Protein AF-A0A2V6X483-F1 (afdb_monomer_lite)

Radius of gyration: 21.78 Å; chains: 1; bounding box: 53×32×55 Å

Sequence (186 aa):
MKAVRPVFVGGRLVAFAINLAHWADIGGAVPGSYVPAATECYQEGLRIAPIRLFAADGPQRDAIDLVLANLRGRDEREGDMFAQFAANDVAARRLQELFAHHGGGTIGACFERLHAESEAQMRAAIRALPDGVWEGEDWVDDDGVDDAPIRIHVRIEIAGDEARFDFTGTAPQTRGPVNTTYYIAC

Foldseek 3Di:
DKDWDFADDPNDGQDIQIDDDDDQKALALDRGQADLFDQDPVNNHDDDDPDDQADPVGGPCVNLVVRLVSIPPSVVVVVVVVVRVVSRVVVSVVVNVVCVVPNSVVVVVVVVVVVVVVLVVQLVVLQVDDFDKDKDKDWDQDSSHDRDIWIFIWIWGRDRSDIDIDRVVTGPDDSHPPDDDPVVVD

Secondary structure (DSSP, 8-state):
-EEEEEEEETTEEEEEEEEE---S--S-SSSSS--TT-SSTTTS-----S---EETTEE-HHHHHHHHTTSSSHHHHHHHHHHHHHHHHHHHHHHHHHHHHH-HHHHHHHHHHHHHHHHHHHHHHHHTSPSEEEEEEEEES--SSS---EEEEEEEEEETTEEEEE-TTSPPPPSSS----HHHH-

Structure (mmCIF, N/CA/C/O backbone):
data_AF-A0A2V6X483-F1
#
_entry.id   AF-A0A2V6X483-F1
#
loop_
_atom_site.group_PDB
_atom_site.id
_atom_site.type_symbol
_atom_site.label_atom_id
_atom_site.label_alt_id
_atom_site.label_comp_id
_atom_site.label_asym_id
_atom_site.label_entity_id
_atom_site.label_seq_id
_atom_site.pdbx_PDB_ins_code
_atom_site.Cartn_x
_atom_site.Cartn_y
_atom_site.Cartn_z
_atom_site.occupancy
_atom_site.B_iso_or_equiv
_atom_site.auth_seq_id
_atom_site.auth_comp_id
_atom_site.auth_asym_id
_atom_site.auth_atom_id
_atom_site.pdbx_PDB_model_num
ATOM 1 N N . MET A 1 1 ? 3.334 5.616 5.769 1.00 87.06 1 MET A N 1
ATOM 2 C CA . MET A 1 1 ? 3.023 4.903 7.026 1.00 87.06 1 MET A CA 1
ATOM 3 C C . MET A 1 1 ? 1.549 4.504 7.053 1.00 87.06 1 MET A C 1
ATOM 5 O O . MET A 1 1 ? 0.700 5.340 6.756 1.00 87.06 1 MET A O 1
ATOM 9 N N . LYS A 1 2 ? 1.237 3.233 7.354 1.00 93.88 2 LYS A N 1
ATOM 10 C CA . LYS A 1 2 ? -0.144 2.731 7.491 1.00 93.88 2 LYS A CA 1
ATOM 11 C C . LYS A 1 2 ? -0.550 2.747 8.966 1.00 93.88 2 LYS A C 1
ATOM 13 O O . LYS A 1 2 ? 0.077 2.060 9.767 1.00 93.88 2 LYS A O 1
ATOM 18 N N . ALA A 1 3 ? -1.612 3.468 9.308 1.00 96.25 3 ALA A N 1
ATOM 19 C CA . ALA A 1 3 ? -2.220 3.418 10.631 1.00 96.25 3 ALA A CA 1
ATOM 20 C C . ALA A 1 3 ? -3.472 2.543 10.579 1.00 96.25 3 ALA A C 1
ATOM 22 O O . ALA A 1 3 ? -4.365 2.773 9.761 1.00 96.25 3 ALA A O 1
ATOM 23 N N . VAL A 1 4 ? -3.552 1.556 11.471 1.00 97.56 4 VAL A N 1
ATOM 24 C CA . VAL A 1 4 ? -4.649 0.581 11.523 1.00 97.56 4 VAL A CA 1
ATOM 25 C C . VAL A 1 4 ? -5.280 0.611 12.908 1.00 97.56 4 VAL A C 1
ATOM 27 O O . VAL A 1 4 ? -4.582 0.499 13.915 1.00 97.56 4 VAL A O 1
ATOM 30 N N . ARG A 1 5 ? -6.607 0.739 12.967 1.00 97.31 5 ARG A N 1
ATOM 31 C CA . ARG A 1 5 ? -7.388 0.673 14.204 1.00 97.31 5 ARG A CA 1
ATOM 32 C C . ARG A 1 5 ? -8.468 -0.404 14.097 1.00 97.31 5 ARG A C 1
ATOM 34 O O . ARG A 1 5 ? -9.324 -0.299 13.219 1.00 97.31 5 ARG A O 1
ATOM 41 N N . PRO A 1 6 ? -8.493 -1.404 14.992 1.00 97.31 6 PRO A N 1
ATOM 42 C CA . PRO A 1 6 ? -9.601 -2.349 15.043 1.00 97.31 6 PRO A CA 1
ATOM 43 C C . PRO A 1 6 ? -10.875 -1.663 15.557 1.00 97.31 6 PRO A C 1
ATOM 45 O O . PRO A 1 6 ? -10.829 -0.872 16.503 1.00 97.31 6 PRO A O 1
ATOM 48 N N . VAL A 1 7 ? -12.020 -1.980 14.953 1.00 97.75 7 VAL A N 1
ATOM 49 C CA . VAL A 1 7 ? -13.333 -1.471 15.366 1.00 97.75 7 VAL A CA 1
ATOM 50 C C . VAL A 1 7 ? -14.139 -2.604 15.985 1.00 97.75 7 VAL A C 1
ATOM 52 O O . VAL A 1 7 ? -14.419 -3.611 15.333 1.00 97.75 7 VAL A O 1
ATOM 55 N N . PHE A 1 8 ? -14.524 -2.424 17.248 1.00 96.88 8 PHE A N 1
ATOM 56 C CA . PHE A 1 8 ? -15.318 -3.389 18.003 1.00 96.88 8 PHE A CA 1
ATOM 57 C C . PHE A 1 8 ? -16.742 -2.877 18.238 1.00 96.88 8 PHE A C 1
ATOM 59 O O . PHE A 1 8 ? -16.940 -1.703 18.565 1.00 96.88 8 PHE A O 1
ATOM 66 N N . VAL A 1 9 ? -17.720 -3.778 18.123 1.00 95.62 9 VAL A N 1
ATOM 67 C CA . VAL A 1 9 ? -19.134 -3.561 18.471 1.00 95.62 9 VAL A CA 1
ATOM 68 C C . VAL A 1 9 ? -19.604 -4.760 19.292 1.00 95.62 9 VAL A C 1
ATOM 70 O O . VAL A 1 9 ? -19.473 -5.901 18.852 1.00 95.62 9 VAL A O 1
ATOM 73 N N . GLY A 1 10 ? -20.110 -4.523 20.507 1.00 92.69 10 GLY A N 1
ATOM 74 C CA . GLY A 1 10 ? -20.546 -5.603 21.406 1.00 92.69 10 GLY A CA 1
ATOM 75 C C . GLY A 1 10 ? -19.435 -6.606 21.751 1.00 92.69 10 GLY A C 1
ATOM 76 O O . GLY A 1 10 ? -19.696 -7.799 21.849 1.00 92.69 10 GLY A O 1
ATOM 77 N N . GLY A 1 11 ? -18.181 -6.147 21.850 1.00 94.69 11 GLY A N 1
ATOM 78 C CA . GLY A 1 11 ? -17.014 -7.002 22.113 1.00 94.69 11 GLY A CA 1
ATOM 79 C C . GLY A 1 11 ? -16.508 -7.807 20.908 1.00 94.69 11 GLY A C 1
ATOM 80 O O . GLY A 1 11 ? -15.472 -8.457 21.012 1.00 94.69 11 GLY A O 1
ATOM 81 N N . ARG A 1 12 ? -17.176 -7.738 19.750 1.00 95.38 12 ARG A N 1
ATOM 82 C CA . ARG A 1 12 ? -16.755 -8.424 18.522 1.00 95.38 12 ARG A CA 1
ATOM 83 C C . ARG A 1 12 ? -16.017 -7.469 17.590 1.00 95.38 12 ARG A C 1
ATOM 85 O O . ARG A 1 12 ? -16.480 -6.353 17.369 1.00 95.38 12 ARG A O 1
ATOM 92 N N . LEU A 1 13 ? -14.901 -7.919 17.017 1.00 97.31 13 LEU A N 1
ATOM 93 C CA . LEU A 1 13 ? -14.227 -7.217 15.924 1.00 97.31 13 LEU A CA 1
ATOM 94 C C . LEU A 1 13 ? -15.131 -7.240 14.685 1.00 97.31 13 LEU A C 1
ATOM 96 O O . LEU A 1 13 ? -15.546 -8.315 14.246 1.00 97.31 13 LEU A O 1
ATOM 100 N N . VAL A 1 14 ? -15.448 -6.065 14.142 1.00 96.81 14 VAL A N 1
ATOM 101 C CA . VAL A 1 14 ? -16.346 -5.939 12.982 1.00 96.81 14 VAL A CA 1
ATOM 102 C C . VAL A 1 14 ? -15.681 -5.344 11.747 1.00 96.81 14 VAL A C 1
ATOM 104 O O . VAL A 1 14 ? -16.163 -5.592 10.649 1.00 96.81 14 VAL A O 1
ATOM 107 N N . ALA A 1 15 ? -14.605 -4.570 11.909 1.00 97.31 15 ALA A N 1
ATOM 108 C CA . ALA A 1 15 ? -13.865 -3.949 10.811 1.00 97.31 15 ALA A CA 1
ATOM 109 C C . ALA A 1 15 ? -12.506 -3.408 11.286 1.00 97.31 15 ALA A C 1
ATOM 111 O O . ALA A 1 15 ? -12.216 -3.381 12.486 1.00 97.31 15 ALA A O 1
ATOM 112 N N . PHE A 1 16 ? -11.718 -2.891 10.343 1.00 97.69 16 PHE A N 1
ATOM 113 C CA . PHE A 1 16 ? -10.549 -2.058 10.606 1.00 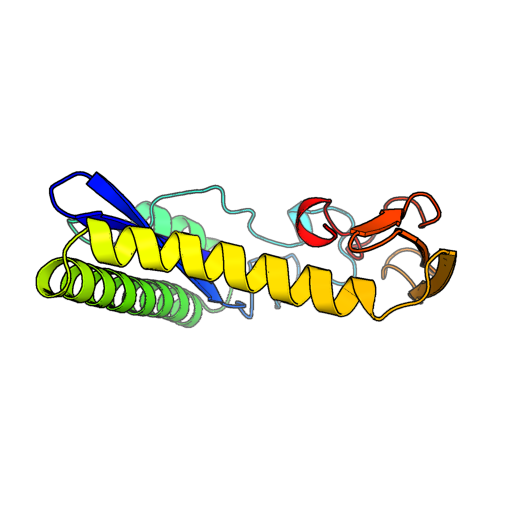97.69 16 PHE A CA 1
ATOM 114 C C . PHE A 1 16 ? -10.729 -0.684 9.955 1.00 97.69 16 PHE A C 1
ATOM 116 O O . PHE A 1 16 ? -11.074 -0.597 8.781 1.00 97.69 16 PHE A O 1
ATOM 123 N N . ALA A 1 17 ? -10.461 0.386 10.702 1.00 97.81 17 ALA A N 1
ATOM 124 C CA . ALA A 1 17 ? -10.232 1.707 10.130 1.00 97.81 17 ALA A CA 1
ATOM 125 C C . ALA A 1 17 ? -8.753 1.811 9.747 1.00 97.81 17 ALA A C 1
ATOM 127 O O . ALA A 1 17 ? -7.876 1.599 10.591 1.00 97.81 17 ALA A O 1
ATOM 128 N N . ILE A 1 18 ? -8.481 2.083 8.473 1.00 97.62 18 ILE A N 1
ATOM 129 C CA . ILE A 1 18 ? -7.129 2.114 7.919 1.00 97.62 18 ILE A CA 1
ATOM 130 C C . ILE A 1 18 ? -6.943 3.433 7.187 1.00 97.62 18 ILE A C 1
ATOM 132 O O . ILE A 1 18 ? -7.775 3.810 6.364 1.00 97.62 18 ILE A O 1
ATOM 136 N N . ASN A 1 19 ? -5.823 4.100 7.440 1.00 96.12 19 ASN A N 1
ATOM 137 C CA . ASN A 1 19 ? -5.355 5.179 6.586 1.00 96.12 19 ASN A CA 1
ATOM 138 C C . ASN A 1 19 ? -3.869 5.006 6.270 1.00 96.12 19 ASN A C 1
ATOM 140 O O . ASN A 1 19 ? -3.106 4.411 7.038 1.00 96.12 19 ASN A O 1
ATOM 144 N N . LEU A 1 20 ? -3.477 5.518 5.109 1.00 95.00 20 LEU A N 1
ATOM 145 C CA . LEU A 1 20 ? -2.108 5.532 4.624 1.00 95.00 20 LEU A CA 1
ATOM 146 C C . LEU A 1 20 ? -1.729 6.985 4.350 1.00 95.00 20 LEU A C 1
ATOM 148 O O . LEU A 1 20 ? -2.368 7.640 3.533 1.00 95.00 20 LEU A O 1
ATOM 152 N N . ALA A 1 21 ? -0.686 7.466 5.019 1.00 92.62 21 ALA A N 1
ATOM 153 C CA . ALA A 1 21 ? -0.101 8.778 4.764 1.00 92.62 21 ALA A CA 1
ATOM 154 C C . ALA A 1 21 ? 1.328 8.615 4.242 1.00 92.62 21 ALA A C 1
ATOM 156 O O . ALA A 1 21 ? 2.086 7.778 4.747 1.00 92.62 21 ALA A O 1
ATOM 157 N N . HIS A 1 22 ? 1.703 9.402 3.236 1.00 94.12 22 HIS A N 1
ATOM 158 C CA . HIS A 1 22 ? 3.102 9.543 2.843 1.00 94.12 22 HIS A CA 1
ATOM 159 C C . HIS A 1 22 ? 3.803 10.455 3.851 1.00 94.12 22 HIS A C 1
ATOM 161 O O . HIS A 1 22 ? 3.278 11.512 4.186 1.00 94.12 22 HIS A O 1
ATOM 167 N N . TRP A 1 23 ? 4.965 10.040 4.347 1.00 93.38 23 TRP A N 1
ATOM 168 C CA . TRP A 1 23 ? 5.787 10.858 5.236 1.00 93.38 23 TRP A CA 1
ATOM 169 C C . TRP A 1 23 ? 6.960 11.390 4.435 1.00 93.38 23 TRP A C 1
ATOM 171 O O . TRP A 1 23 ? 7.587 10.623 3.711 1.00 93.38 23 TRP A O 1
ATOM 181 N N . ALA A 1 24 ? 7.259 12.680 4.576 1.00 92.12 24 ALA A N 1
ATOM 182 C CA . ALA A 1 24 ? 8.304 13.326 3.785 1.00 92.12 24 ALA A CA 1
ATOM 183 C C . ALA A 1 24 ? 9.716 12.792 4.087 1.00 92.12 24 ALA A C 1
ATOM 185 O O . ALA A 1 24 ? 10.607 12.936 3.261 1.00 92.12 24 ALA A O 1
ATOM 186 N N . ASP A 1 25 ? 9.918 12.176 5.253 1.00 94.12 25 ASP A N 1
ATOM 187 C CA . ASP A 1 25 ? 11.166 11.523 5.642 1.00 94.12 25 ASP A CA 1
ATOM 188 C C . ASP A 1 25 ? 10.860 10.277 6.479 1.00 94.12 25 ASP A C 1
ATOM 190 O O . ASP A 1 25 ? 9.966 10.302 7.332 1.00 94.12 25 ASP A O 1
ATOM 194 N N . ILE A 1 26 ? 11.591 9.194 6.211 1.00 93.94 26 ILE A N 1
ATOM 195 C CA . ILE A 1 26 ? 11.462 7.908 6.913 1.00 93.94 26 ILE A CA 1
ATOM 196 C C . ILE A 1 26 ? 12.787 7.429 7.528 1.00 93.94 26 ILE A C 1
ATOM 198 O O . ILE A 1 26 ? 12.919 6.250 7.846 1.00 93.94 26 ILE A O 1
ATOM 202 N N . GLY A 1 27 ? 13.768 8.318 7.714 1.00 95.12 27 GLY A N 1
ATOM 203 C CA . GLY A 1 27 ? 15.043 7.969 8.348 1.00 95.12 27 GLY A CA 1
ATOM 204 C C . GLY A 1 27 ? 16.065 7.303 7.427 1.00 95.12 27 GLY A C 1
ATOM 205 O O . GLY A 1 27 ? 16.972 6.630 7.910 1.00 95.12 27 GLY A O 1
ATOM 206 N N . GLY A 1 28 ? 15.917 7.456 6.108 1.00 95.31 28 GLY A N 1
ATOM 207 C CA . GLY A 1 28 ? 16.877 6.937 5.131 1.00 95.31 28 GLY A CA 1
ATOM 208 C C . GLY A 1 28 ? 18.234 7.650 5.173 1.00 95.31 28 GLY A C 1
ATOM 209 O O . GLY A 1 28 ? 18.408 8.677 5.843 1.00 95.31 28 GLY A O 1
ATOM 210 N N . ALA A 1 29 ? 19.202 7.127 4.416 1.00 95.38 29 ALA A N 1
ATOM 211 C CA . ALA A 1 29 ? 20.583 7.619 4.365 1.00 95.38 29 ALA A CA 1
ATOM 212 C C . ALA A 1 29 ? 20.701 9.104 3.967 1.00 95.38 29 ALA A C 1
ATOM 214 O O . ALA A 1 29 ? 21.638 9.785 4.384 1.00 95.38 29 ALA A O 1
ATOM 215 N N . VAL A 1 30 ? 19.726 9.629 3.221 1.00 94.88 30 VAL A N 1
ATOM 216 C CA . VAL A 1 30 ? 19.613 11.048 2.854 1.00 94.88 30 VAL A CA 1
ATOM 217 C C . VAL A 1 30 ? 18.279 11.638 3.327 1.00 94.88 30 VAL A C 1
ATOM 219 O O . VAL A 1 30 ? 17.344 10.875 3.577 1.00 94.88 30 VAL A O 1
ATOM 222 N N . PRO A 1 31 ? 18.167 12.973 3.485 1.00 94.38 31 PRO A N 1
ATOM 223 C CA . PRO A 1 31 ? 16.888 13.620 3.761 1.00 94.38 31 PRO A CA 1
ATOM 224 C C . PRO A 1 31 ? 15.862 13.337 2.662 1.00 94.38 31 PRO A C 1
ATOM 226 O O . PRO A 1 31 ? 16.145 13.564 1.486 1.00 94.38 31 PRO A O 1
ATOM 229 N N . GLY A 1 32 ? 14.671 12.891 3.057 1.00 92.00 32 GLY A N 1
ATOM 230 C CA . GLY A 1 32 ? 13.581 12.581 2.135 1.00 92.00 32 GLY A CA 1
ATOM 231 C C . GLY A 1 32 ? 12.991 11.187 2.340 1.00 92.00 32 GLY A C 1
ATOM 232 O O . GLY A 1 32 ? 13.396 10.423 3.219 1.00 92.00 32 GLY A O 1
ATOM 233 N N . SER A 1 33 ? 12.006 10.855 1.510 1.00 89.94 33 SER A N 1
ATOM 234 C CA . SER A 1 33 ? 11.311 9.564 1.519 1.00 89.94 33 SER A CA 1
ATOM 235 C C . SER A 1 33 ? 11.860 8.562 0.500 1.00 89.94 33 SER A C 1
ATOM 237 O O . SER A 1 33 ? 11.355 7.445 0.416 1.00 89.94 33 SER A O 1
ATOM 239 N N . TYR A 1 34 ? 12.888 8.949 -0.260 1.00 92.50 34 TYR A N 1
ATOM 240 C CA . TYR A 1 34 ? 13.517 8.134 -1.294 1.00 92.50 34 TYR A CA 1
ATOM 241 C C . TYR A 1 34 ? 15.034 8.346 -1.293 1.00 92.50 34 TYR A C 1
ATOM 243 O O . TYR A 1 34 ? 15.500 9.483 -1.196 1.00 92.50 34 TYR A O 1
ATOM 251 N N . VAL A 1 35 ? 15.799 7.258 -1.402 1.00 95.25 35 VAL A N 1
ATOM 252 C CA . VAL A 1 35 ? 17.270 7.267 -1.389 1.00 95.25 35 VAL A CA 1
ATOM 253 C C . VAL A 1 35 ? 17.767 6.757 -2.745 1.00 95.25 35 VAL A C 1
ATOM 255 O O . VAL A 1 35 ? 17.869 5.548 -2.911 1.00 95.25 35 VAL A O 1
ATOM 258 N N . PRO A 1 36 ? 18.084 7.640 -3.714 1.00 92.75 36 PRO A N 1
ATOM 259 C CA . PRO A 1 36 ? 18.306 7.239 -5.109 1.00 92.75 36 PRO A CA 1
ATOM 260 C C . PRO A 1 36 ? 19.438 6.233 -5.334 1.00 92.75 36 PRO A C 1
ATOM 262 O O . PRO A 1 36 ? 19.363 5.439 -6.256 1.00 92.75 36 PRO A O 1
ATOM 265 N N . ALA A 1 37 ? 20.466 6.262 -4.486 1.00 93.94 37 ALA A N 1
ATOM 266 C CA . ALA A 1 37 ? 21.641 5.399 -4.597 1.00 93.94 37 ALA A CA 1
ATOM 267 C C . ALA A 1 37 ? 21.642 4.253 -3.565 1.00 93.94 37 ALA A C 1
ATOM 269 O O . ALA A 1 37 ? 22.706 3.727 -3.227 1.00 93.94 37 ALA A O 1
ATOM 270 N N . ALA A 1 38 ? 20.484 3.913 -2.983 1.00 96.50 38 ALA A N 1
ATOM 271 C CA . ALA A 1 38 ? 20.409 2.828 -2.011 1.00 96.50 38 ALA A CA 1
ATOM 272 C C . ALA A 1 38 ? 20.649 1.475 -2.689 1.00 96.50 38 ALA A C 1
ATOM 274 O O . ALA A 1 38 ? 20.012 1.142 -3.676 1.00 96.50 38 ALA A O 1
ATOM 275 N N . THR A 1 39 ? 21.551 0.676 -2.129 1.00 96.44 39 THR A N 1
ATOM 276 C CA . THR A 1 39 ? 21.867 -0.680 -2.620 1.00 96.44 39 THR A CA 1
ATOM 277 C C . THR A 1 39 ? 21.312 -1.785 -1.723 1.00 96.44 39 THR A C 1
ATOM 279 O O . THR A 1 39 ? 21.418 -2.974 -2.018 1.00 96.44 39 THR A O 1
ATOM 282 N N . GLU A 1 40 ? 20.727 -1.397 -0.592 1.00 94.62 40 GLU A N 1
ATOM 283 C CA . GLU A 1 40 ? 20.071 -2.293 0.347 1.00 94.62 40 GLU A CA 1
ATOM 284 C C . GLU A 1 40 ? 18.937 -1.568 1.079 1.00 94.62 40 GLU A C 1
ATOM 286 O O . GLU A 1 40 ? 19.027 -0.381 1.398 1.00 94.62 40 GLU A O 1
ATOM 291 N N . CYS A 1 41 ? 17.893 -2.313 1.444 1.00 93.31 41 CYS A N 1
ATOM 292 C CA . CYS A 1 41 ? 16.712 -1.763 2.119 1.00 93.31 41 CYS A CA 1
ATOM 293 C C . CYS A 1 41 ? 16.999 -1.083 3.474 1.00 93.31 41 CYS A C 1
ATOM 295 O O . CYS A 1 41 ? 16.172 -0.322 3.966 1.00 93.31 41 CYS A O 1
ATOM 297 N N . TYR A 1 42 ? 18.149 -1.345 4.106 1.00 94.19 42 TYR A N 1
ATOM 298 C CA . TYR A 1 42 ? 18.535 -0.689 5.363 1.00 94.19 42 TYR A CA 1
ATOM 299 C C . TYR A 1 42 ? 18.944 0.774 5.167 1.00 94.19 42 TYR A C 1
ATOM 301 O O . TYR A 1 42 ? 18.903 1.555 6.114 1.00 94.19 42 TYR A O 1
ATOM 309 N N . GLN A 1 43 ? 19.309 1.156 3.942 1.00 96.19 43 GLN A N 1
ATOM 310 C CA . GLN A 1 43 ? 19.639 2.535 3.586 1.00 96.19 43 GLN A CA 1
ATOM 311 C C . GLN A 1 43 ? 18.379 3.363 3.301 1.00 96.19 43 GLN A C 1
ATOM 313 O O . GLN A 1 43 ? 18.424 4.588 3.379 1.00 96.19 43 GLN A O 1
ATOM 318 N N . GLU A 1 44 ? 17.251 2.711 3.011 1.00 95.25 44 GLU A N 1
ATOM 319 C CA . GLU A 1 44 ? 15.985 3.345 2.615 1.00 95.25 44 GLU A CA 1
ATOM 320 C C . GLU A 1 44 ? 15.159 3.859 3.803 1.00 95.25 44 GLU A C 1
ATOM 322 O O . GLU A 1 44 ? 14.155 4.540 3.615 1.00 95.25 44 GLU A O 1
ATOM 327 N N . GLY A 1 45 ? 15.596 3.579 5.032 1.00 94.62 45 GLY A N 1
ATOM 328 C CA . GLY A 1 45 ? 14.995 4.097 6.255 1.00 94.62 45 GLY A CA 1
ATOM 329 C C . GLY A 1 45 ? 14.324 3.034 7.116 1.00 94.62 45 GLY A C 1
ATOM 330 O O . GLY A 1 45 ? 14.623 1.840 7.059 1.00 94.62 45 GLY A O 1
ATOM 331 N N . LEU A 1 46 ? 13.441 3.492 7.999 1.00 93.62 46 LEU A N 1
ATOM 332 C CA . LEU A 1 46 ? 12.915 2.690 9.090 1.00 93.62 46 LEU A CA 1
ATOM 333 C C . LEU A 1 46 ? 11.898 1.650 8.603 1.00 93.62 46 LEU A C 1
ATOM 335 O O . LEU A 1 46 ? 10.826 1.969 8.085 1.00 93.62 46 LEU A O 1
ATOM 339 N N . ARG A 1 47 ? 12.185 0.378 8.889 1.00 91.62 47 ARG A N 1
ATOM 340 C CA . ARG A 1 47 ? 11.264 -0.745 8.670 1.00 91.62 47 ARG A CA 1
ATOM 341 C C . ARG A 1 47 ? 10.467 -1.022 9.939 1.00 91.62 47 ARG A C 1
ATOM 343 O O . ARG A 1 47 ? 10.924 -1.707 10.850 1.00 91.62 47 ARG A O 1
ATOM 350 N N . ILE A 1 48 ? 9.258 -0.476 9.989 1.00 91.50 48 ILE A N 1
ATOM 351 C CA . ILE A 1 48 ? 8.382 -0.563 11.159 1.00 91.50 48 ILE A CA 1
ATOM 352 C C . ILE A 1 48 ? 7.551 -1.850 11.078 1.00 91.50 48 ILE A C 1
ATOM 354 O O . ILE A 1 48 ? 6.671 -1.980 10.225 1.00 91.50 48 ILE A O 1
ATOM 358 N N . ALA A 1 49 ? 7.814 -2.804 11.973 1.00 91.19 49 ALA A N 1
ATOM 359 C CA . ALA A 1 49 ? 6.924 -3.948 12.178 1.00 91.19 49 ALA A CA 1
ATOM 360 C C . ALA A 1 49 ? 5.561 -3.483 12.737 1.00 91.19 49 ALA A C 1
ATOM 362 O O . ALA A 1 49 ? 5.480 -2.387 13.294 1.00 91.19 49 ALA A O 1
ATOM 363 N N . PRO A 1 50 ? 4.485 -4.290 12.648 1.00 93.25 50 PRO A N 1
ATOM 364 C CA . PRO A 1 50 ? 3.219 -3.958 13.295 1.00 93.25 50 PRO A CA 1
ATOM 365 C C . PRO A 1 50 ? 3.393 -3.807 14.814 1.00 93.25 50 PRO A C 1
ATOM 367 O O . PRO A 1 50 ? 3.430 -4.787 15.555 1.00 93.25 50 PRO A O 1
ATOM 370 N N . ILE A 1 51 ? 3.503 -2.563 15.275 1.00 95.25 51 ILE A N 1
ATOM 371 C CA . ILE A 1 51 ? 3.631 -2.195 16.684 1.00 95.25 51 ILE A CA 1
ATOM 372 C C . ILE A 1 51 ? 2.454 -1.321 17.099 1.00 95.25 51 ILE A C 1
ATOM 374 O O . ILE A 1 51 ? 1.889 -0.565 16.306 1.00 95.25 51 ILE A O 1
ATOM 378 N N . ARG A 1 52 ? 2.069 -1.418 18.370 1.00 96.12 52 ARG A N 1
ATOM 379 C CA . ARG A 1 52 ? 0.984 -0.609 18.920 1.00 96.12 52 ARG A CA 1
ATOM 380 C C . ARG A 1 52 ? 1.518 0.759 19.337 1.00 96.12 52 ARG A C 1
ATOM 382 O O . ARG A 1 52 ? 2.327 0.846 20.250 1.00 96.12 52 ARG A O 1
ATOM 389 N N . LEU A 1 53 ? 1.012 1.814 18.703 1.00 96.19 53 LEU A N 1
ATOM 390 C CA . LEU A 1 53 ? 1.384 3.204 19.001 1.00 96.19 53 LEU A CA 1
ATOM 391 C C . LEU A 1 53 ? 0.398 3.901 19.948 1.00 96.19 53 LEU A C 1
ATOM 393 O O . LEU A 1 53 ? 0.753 4.868 20.610 1.00 96.19 53 LEU A O 1
ATOM 397 N N . PHE A 1 54 ? -0.833 3.396 20.046 1.00 97.00 54 PHE A N 1
ATOM 398 C CA . PHE A 1 54 ? -1.888 3.947 20.895 1.00 97.00 54 PHE A CA 1
ATOM 399 C C . PHE A 1 54 ? -2.638 2.810 21.589 1.00 97.00 54 PHE A C 1
ATOM 401 O O . PHE A 1 54 ? -2.947 1.791 20.963 1.00 97.00 54 PHE A O 1
ATOM 408 N N . ALA A 1 55 ? -2.935 2.984 22.871 1.00 95.81 55 ALA A N 1
ATOM 409 C CA . ALA A 1 55 ? -3.798 2.103 23.647 1.00 95.81 55 ALA A CA 1
ATOM 410 C C . ALA A 1 55 ? -4.891 2.921 24.356 1.00 95.81 55 ALA A C 1
ATOM 412 O O . ALA A 1 55 ? -5.029 4.122 24.126 1.00 95.81 55 ALA A O 1
ATOM 413 N N . ALA A 1 56 ? -5.718 2.261 25.170 1.00 91.50 56 ALA A N 1
ATOM 414 C CA . ALA A 1 56 ? -6.847 2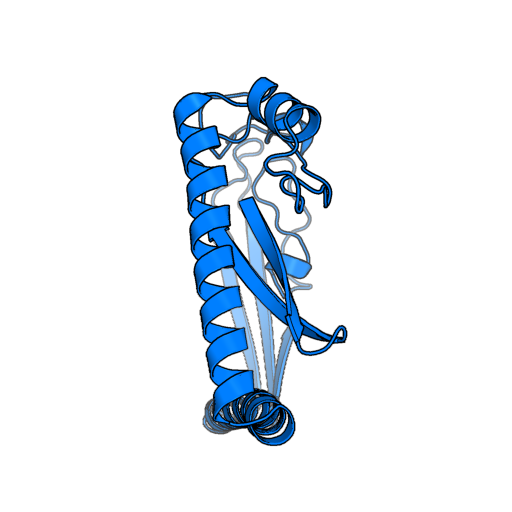.908 25.841 1.00 91.50 56 ALA A CA 1
ATOM 415 C C . ALA A 1 56 ? -6.416 3.989 26.852 1.00 91.50 56 ALA A C 1
ATOM 417 O O . ALA A 1 56 ? -7.164 4.931 27.088 1.00 91.50 56 ALA A O 1
ATOM 418 N N . ASP A 1 57 ? -5.218 3.860 27.422 1.00 93.94 57 ASP A N 1
ATOM 419 C CA . ASP A 1 57 ? -4.587 4.834 28.318 1.00 93.94 57 ASP A CA 1
ATOM 420 C C . ASP A 1 57 ? -3.867 5.971 27.570 1.00 93.94 57 ASP A C 1
ATOM 422 O O . ASP A 1 57 ? -3.405 6.923 28.198 1.00 93.94 57 ASP A O 1
ATOM 426 N N . GLY A 1 58 ? -3.820 5.908 26.235 1.00 96.06 58 GLY A N 1
ATOM 427 C CA . GLY A 1 58 ? -3.294 6.959 25.374 1.00 96.06 58 GLY A CA 1
ATOM 428 C C . GLY A 1 58 ? -2.085 6.540 24.522 1.00 96.06 58 GLY A C 1
ATOM 429 O O . GLY A 1 58 ? -1.885 5.352 24.227 1.00 96.06 58 GLY A O 1
ATOM 430 N N . PRO A 1 59 ? -1.301 7.522 24.037 1.00 97.62 59 PRO A N 1
ATOM 431 C CA . PRO A 1 59 ? -0.135 7.277 23.191 1.00 97.62 59 PRO A CA 1
ATOM 432 C C . PRO A 1 59 ? 0.948 6.485 23.934 1.00 97.62 59 PRO A C 1
ATOM 434 O O . PRO A 1 59 ? 1.340 6.826 25.048 1.00 97.62 59 PRO A O 1
ATOM 437 N N . GLN A 1 60 ? 1.465 5.440 23.292 1.00 97.81 60 GLN A N 1
ATOM 438 C CA . GLN A 1 60 ? 2.531 4.594 23.826 1.00 97.81 60 GLN A CA 1
ATOM 439 C C . GLN A 1 60 ? 3.879 5.281 23.569 1.00 97.81 60 GLN A C 1
ATOM 441 O O . GLN A 1 60 ? 4.501 5.060 22.528 1.00 97.81 60 GLN A O 1
ATOM 446 N N . ARG A 1 61 ? 4.295 6.162 24.493 1.00 97.00 61 ARG A N 1
ATOM 447 C CA . ARG A 1 61 ? 5.464 7.043 24.312 1.00 97.00 61 ARG A CA 1
ATOM 448 C C . ARG A 1 61 ? 6.727 6.293 23.929 1.00 97.00 61 ARG A C 1
ATOM 450 O O . ARG A 1 61 ? 7.307 6.646 22.917 1.00 97.00 61 ARG A O 1
ATOM 457 N N . ASP A 1 62 ? 7.072 5.210 24.615 1.00 97.31 62 ASP A N 1
ATOM 458 C CA . ASP A 1 62 ? 8.290 4.448 24.308 1.00 97.31 62 ASP A CA 1
ATOM 459 C C . ASP A 1 62 ? 8.336 3.963 22.847 1.00 97.31 62 ASP A C 1
ATOM 461 O O . ASP A 1 62 ? 9.371 4.041 22.189 1.00 97.31 62 ASP A O 1
ATOM 465 N N . ALA A 1 63 ? 7.199 3.512 22.304 1.00 96.31 63 ALA A N 1
ATOM 466 C CA . ALA A 1 63 ? 7.106 3.055 20.918 1.00 96.31 63 ALA A CA 1
ATOM 467 C C . ALA A 1 63 ? 7.137 4.223 19.920 1.00 96.31 63 ALA A C 1
ATOM 469 O O . ALA A 1 63 ? 7.802 4.141 18.888 1.00 96.31 63 ALA A O 1
ATOM 470 N N . ILE A 1 64 ? 6.421 5.309 20.226 1.00 96.88 64 ILE A N 1
ATOM 471 C CA . ILE A 1 64 ? 6.393 6.517 19.395 1.00 96.88 64 ILE A CA 1
ATOM 472 C C . ILE A 1 64 ? 7.781 7.159 19.355 1.00 96.88 64 ILE A C 1
ATOM 474 O O . ILE A 1 64 ? 8.293 7.439 18.277 1.00 96.88 64 ILE A O 1
ATOM 478 N N . ASP A 1 65 ? 8.412 7.347 20.509 1.00 97.19 65 ASP A N 1
ATOM 479 C CA . ASP A 1 65 ? 9.715 7.986 20.641 1.00 97.19 65 ASP A CA 1
ATOM 480 C C . ASP A 1 65 ? 10.824 7.144 20.004 1.00 97.19 65 ASP A C 1
ATOM 482 O O . ASP A 1 65 ? 11.712 7.709 19.370 1.00 97.19 65 ASP A O 1
ATOM 486 N N . LEU A 1 66 ? 10.730 5.809 20.052 1.00 96.31 66 LEU A N 1
ATOM 487 C CA . LEU A 1 66 ? 11.627 4.929 19.299 1.00 96.31 66 LEU A CA 1
ATOM 488 C C . LEU A 1 66 ? 11.514 5.152 17.785 1.00 96.31 66 LEU A C 1
ATOM 490 O O . LEU A 1 66 ? 12.531 5.238 17.099 1.00 96.31 66 LEU A O 1
ATOM 494 N N . VAL A 1 67 ? 10.293 5.256 17.252 1.00 95.75 67 VAL A N 1
ATOM 495 C CA . VAL A 1 67 ? 10.083 5.550 15.826 1.00 95.75 67 VAL A CA 1
ATOM 496 C C . VAL A 1 67 ? 10.630 6.937 15.497 1.00 95.75 67 VAL A C 1
ATOM 498 O O . VAL A 1 67 ? 11.457 7.069 14.602 1.00 95.75 67 VAL A O 1
ATOM 501 N N . LEU A 1 68 ? 10.226 7.958 16.254 1.00 96.06 68 LEU A N 1
ATOM 502 C CA . LEU A 1 68 ? 10.580 9.355 16.013 1.00 96.06 68 LEU A CA 1
ATOM 503 C C . LEU A 1 68 ? 12.081 9.646 16.155 1.00 96.06 68 LEU A C 1
ATOM 505 O O . LEU A 1 68 ? 12.590 10.516 15.454 1.00 96.06 68 LEU A O 1
ATOM 509 N N . ALA A 1 69 ? 12.803 8.920 17.014 1.00 96.38 69 ALA A N 1
ATOM 510 C CA . ALA A 1 69 ? 14.251 9.069 17.179 1.00 96.38 69 ALA A CA 1
ATOM 511 C C . ALA A 1 69 ? 15.048 8.716 15.911 1.00 96.38 69 ALA A C 1
ATOM 513 O O . ALA A 1 69 ? 16.202 9.117 15.781 1.00 96.38 69 ALA A O 1
ATOM 514 N N . ASN A 1 70 ? 14.436 7.983 14.977 1.00 95.19 70 ASN A N 1
ATOM 515 C CA . ASN A 1 70 ? 15.055 7.573 13.721 1.00 95.19 70 ASN A CA 1
ATOM 516 C C . ASN A 1 70 ? 14.649 8.462 12.534 1.00 95.19 70 ASN A C 1
ATOM 518 O O . ASN A 1 70 ? 14.981 8.132 11.402 1.00 95.19 70 ASN A O 1
ATOM 522 N N . LEU A 1 71 ? 13.921 9.564 12.756 1.00 95.19 71 LEU A N 1
ATOM 523 C CA . LEU A 1 71 ? 13.327 10.372 11.687 1.00 95.19 71 LEU A CA 1
ATOM 524 C C . LEU A 1 71 ? 13.800 11.823 11.723 1.00 95.19 71 LEU A C 1
ATOM 526 O O . LEU A 1 71 ? 14.022 12.403 12.788 1.00 95.19 71 LEU A O 1
ATOM 530 N N . ARG A 1 72 ? 13.879 12.449 10.545 1.00 95.50 72 ARG A N 1
ATOM 531 C CA . ARG A 1 72 ? 14.027 13.908 10.439 1.00 95.50 72 ARG A CA 1
ATOM 532 C C . ARG A 1 72 ? 12.656 14.576 10.588 1.00 95.50 72 ARG A C 1
ATOM 534 O O . ARG A 1 72 ? 11.636 14.011 10.197 1.00 95.50 72 ARG A O 1
ATOM 541 N N . GLY A 1 73 ? 12.629 15.792 11.137 1.00 95.06 73 GLY A N 1
ATOM 542 C CA . GLY A 1 7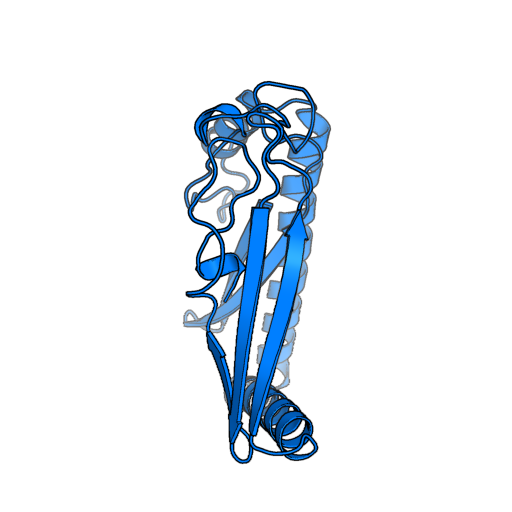3 ? 11.381 16.545 11.324 1.00 95.06 73 GLY A CA 1
ATOM 543 C C . GLY A 1 73 ? 10.458 15.920 12.374 1.00 95.06 73 GLY A C 1
ATOM 544 O O . GLY A 1 73 ? 9.284 15.686 12.102 1.00 95.06 73 GLY A O 1
ATOM 545 N N . ARG A 1 74 ? 10.994 15.628 13.569 1.00 95.69 74 ARG A N 1
ATOM 546 C CA . ARG A 1 74 ? 10.288 14.937 14.663 1.00 95.69 74 ARG A CA 1
ATOM 547 C C . ARG A 1 74 ? 8.871 15.462 14.906 1.00 95.69 74 ARG A C 1
ATOM 549 O O . ARG A 1 74 ? 7.941 14.665 14.948 1.00 95.69 74 ARG A O 1
ATOM 556 N N . ASP A 1 75 ? 8.715 16.774 15.055 1.00 96.62 75 ASP A N 1
ATOM 557 C CA . ASP A 1 75 ? 7.429 17.380 15.416 1.00 96.62 75 ASP A CA 1
ATOM 558 C C . ASP A 1 75 ? 6.389 17.219 14.298 1.00 96.62 75 ASP A C 1
ATOM 560 O O . ASP A 1 75 ? 5.218 16.952 14.565 1.00 96.62 75 ASP A O 1
ATOM 564 N N . GLU A 1 76 ? 6.821 17.297 13.036 1.00 95.88 76 GLU A N 1
ATOM 565 C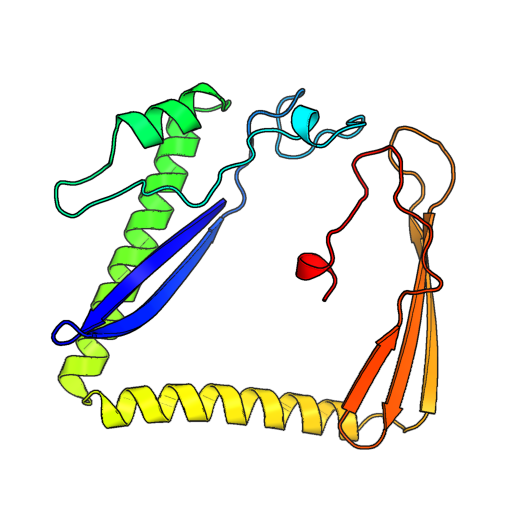 CA . GLU A 1 76 ? 5.957 17.039 11.882 1.00 95.88 76 GLU A CA 1
ATOM 566 C C . GLU A 1 76 ? 5.533 15.570 11.826 1.00 95.88 76 GLU A C 1
ATOM 568 O O . GLU A 1 76 ? 4.354 15.282 11.641 1.00 95.88 76 GLU A O 1
ATOM 573 N N . ARG A 1 77 ? 6.472 14.634 12.028 1.00 94.88 77 ARG A N 1
ATOM 574 C CA . ARG A 1 77 ? 6.183 13.190 12.017 1.00 94.88 77 ARG A CA 1
ATOM 575 C C . ARG A 1 77 ? 5.279 12.782 13.174 1.00 94.88 77 ARG A C 1
ATOM 577 O O . ARG A 1 77 ? 4.387 11.956 12.996 1.00 94.88 77 ARG A O 1
ATOM 584 N N . GLU A 1 78 ? 5.462 13.383 14.345 1.00 96.69 78 GLU A N 1
ATOM 585 C CA . GLU A 1 78 ? 4.546 13.216 15.470 1.00 96.69 78 GLU A CA 1
ATOM 586 C C . GLU A 1 78 ? 3.154 13.757 15.112 1.00 96.69 78 GLU A C 1
ATOM 588 O O . GLU A 1 78 ? 2.156 13.060 15.303 1.00 96.69 78 GLU A O 1
ATOM 593 N N . GLY A 1 79 ? 3.082 14.939 14.495 1.00 96.94 79 GLY A N 1
ATOM 594 C CA . GLY A 1 79 ? 1.847 15.487 13.938 1.00 96.94 79 GLY A CA 1
ATOM 595 C C . GLY A 1 79 ? 1.149 14.525 12.971 1.00 96.94 79 GLY A C 1
ATOM 596 O O . GLY A 1 79 ? -0.043 14.259 13.137 1.00 96.94 79 GLY A O 1
ATOM 597 N N . ASP A 1 80 ? 1.890 13.937 12.027 1.00 95.81 80 ASP A N 1
ATOM 598 C CA . ASP A 1 80 ? 1.379 12.941 11.081 1.00 95.81 80 ASP A CA 1
ATOM 599 C C . ASP A 1 80 ? 0.792 11.723 11.821 1.00 95.81 80 ASP A C 1
ATOM 601 O O . ASP A 1 80 ? -0.341 11.319 11.554 1.00 95.81 80 ASP A O 1
ATOM 605 N N . MET A 1 81 ? 1.501 11.168 12.813 1.00 95.81 81 MET A N 1
ATOM 606 C CA . MET A 1 81 ? 1.023 10.023 13.607 1.00 95.81 81 MET A CA 1
ATOM 607 C C . MET A 1 81 ? -0.292 10.323 14.337 1.00 95.81 81 MET A C 1
ATOM 609 O O . MET A 1 81 ? -1.215 9.502 14.323 1.00 95.81 81 MET A O 1
ATOM 613 N N . PHE A 1 82 ? -0.392 11.490 14.975 1.00 97.38 82 PHE A N 1
ATOM 614 C CA . PHE A 1 82 ? -1.594 11.892 15.707 1.00 97.38 82 PHE A CA 1
ATOM 615 C C . PHE A 1 82 ? -2.753 12.241 14.768 1.00 97.38 82 PHE A C 1
ATOM 617 O O . PHE A 1 82 ? -3.898 11.896 15.068 1.00 97.38 82 PHE A O 1
ATOM 624 N N . ALA A 1 83 ? -2.477 12.844 13.610 1.00 97.56 83 ALA A N 1
ATOM 625 C CA . ALA A 1 83 ? -3.480 13.084 12.577 1.00 97.56 83 ALA A CA 1
ATOM 626 C C . ALA A 1 83 ? -4.056 11.760 12.050 1.00 97.56 83 ALA A C 1
ATOM 628 O O . ALA A 1 83 ? -5.277 11.594 11.971 1.00 97.56 83 ALA A O 1
ATOM 629 N N . GLN A 1 84 ? -3.194 10.778 11.773 1.00 97.44 84 GLN A N 1
ATOM 630 C CA . GLN A 1 84 ? -3.612 9.438 11.366 1.00 97.44 84 GLN A CA 1
ATOM 631 C C . GLN A 1 84 ? -4.421 8.725 12.463 1.00 97.44 84 GLN A C 1
ATOM 633 O O . GLN A 1 84 ? -5.421 8.068 12.158 1.00 97.44 84 GLN A O 1
ATOM 638 N N . PHE A 1 85 ? -4.040 8.861 13.738 1.00 97.44 85 PHE A N 1
ATOM 639 C CA . PHE A 1 85 ? -4.828 8.342 14.860 1.00 97.44 85 PHE A CA 1
ATOM 640 C C . PHE A 1 85 ? -6.218 8.984 14.923 1.00 97.44 85 PHE A C 1
ATOM 642 O O . PHE A 1 85 ? 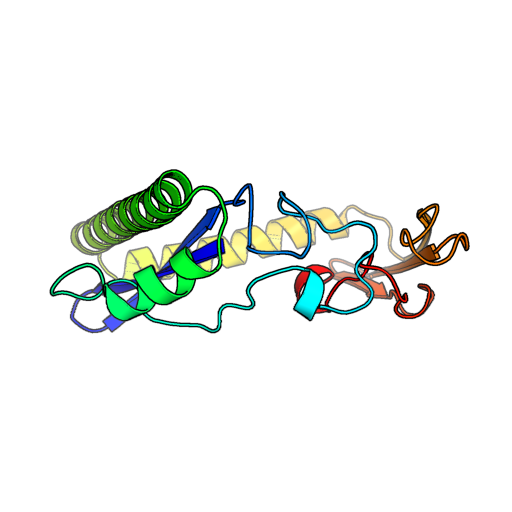-7.215 8.263 14.978 1.00 97.44 85 PHE A O 1
ATOM 649 N N . ALA A 1 86 ? -6.295 10.316 14.865 1.00 97.62 86 ALA A N 1
ATOM 650 C CA . ALA A 1 86 ? -7.549 11.059 14.940 1.00 97.62 86 ALA A CA 1
ATOM 651 C C . ALA A 1 86 ? -8.497 10.703 13.783 1.00 97.62 86 ALA A C 1
ATOM 653 O O . ALA A 1 86 ? -9.687 10.475 14.008 1.00 97.62 86 ALA A O 1
ATOM 654 N N . ALA A 1 87 ? -7.974 10.571 12.560 1.00 98.06 87 ALA A N 1
ATOM 655 C CA . ALA A 1 87 ? -8.754 10.135 11.404 1.00 98.06 87 ALA A CA 1
ATOM 656 C C . ALA A 1 87 ? -9.362 8.736 11.617 1.00 98.06 87 ALA A C 1
ATOM 658 O O . ALA A 1 87 ? -10.560 8.530 11.402 1.00 98.06 87 ALA A O 1
ATOM 659 N N . ASN A 1 88 ? -8.563 7.783 12.107 1.00 97.94 88 ASN A N 1
ATOM 660 C CA . ASN A 1 88 ? -9.038 6.430 12.401 1.00 97.94 88 ASN A CA 1
ATOM 661 C C . ASN A 1 88 ? -10.010 6.375 13.587 1.00 97.94 88 ASN A C 1
ATOM 663 O O . ASN A 1 88 ? -10.917 5.544 13.588 1.00 97.94 88 ASN A O 1
ATOM 667 N N . ASP A 1 89 ? -9.836 7.230 14.595 1.00 97.19 89 ASP A N 1
ATOM 668 C CA . ASP A 1 89 ? -10.753 7.338 15.733 1.00 97.19 89 ASP A CA 1
ATOM 669 C C . ASP A 1 89 ? -12.139 7.823 15.286 1.00 97.19 89 ASP A C 1
ATOM 671 O O . ASP A 1 89 ? -13.152 7.196 15.606 1.00 97.19 89 ASP A O 1
ATOM 675 N N . VAL A 1 90 ? -12.185 8.859 14.439 1.00 98.25 90 VAL A N 1
ATOM 676 C CA . VAL A 1 90 ? -13.432 9.336 13.829 1.00 98.25 90 VAL A CA 1
ATOM 677 C C . VAL A 1 90 ? -14.084 8.237 12.992 1.00 98.25 90 VAL A C 1
ATOM 679 O O . VAL A 1 90 ? -15.279 7.992 13.152 1.00 98.25 90 VAL A O 1
ATOM 682 N N . ALA A 1 91 ? -13.323 7.544 12.140 1.00 98.19 91 ALA A N 1
ATOM 683 C CA . ALA A 1 91 ? -13.847 6.446 11.328 1.00 98.19 91 ALA A CA 1
ATOM 684 C C . ALA A 1 91 ? -14.440 5.317 12.193 1.00 98.19 91 ALA A C 1
ATOM 686 O O . ALA A 1 91 ? -15.554 4.861 11.933 1.00 98.19 91 ALA A O 1
ATOM 687 N N . ALA A 1 92 ? -13.741 4.912 13.259 1.00 97.69 92 ALA A N 1
ATOM 688 C CA . ALA A 1 92 ? -14.218 3.892 14.188 1.00 97.69 92 ALA A CA 1
ATOM 689 C C . ALA A 1 92 ? -15.526 4.307 14.874 1.00 97.69 92 ALA A C 1
ATOM 691 O O . ALA A 1 92 ? -16.476 3.524 14.904 1.00 97.69 92 ALA A O 1
ATOM 692 N N . ARG A 1 93 ? -15.605 5.551 15.362 1.00 97.88 93 ARG A N 1
ATOM 693 C CA . ARG A 1 93 ? -16.817 6.092 15.986 1.00 97.88 93 ARG A CA 1
ATOM 694 C C . ARG A 1 93 ? -17.989 6.137 15.009 1.00 97.88 93 ARG A C 1
ATOM 696 O O . ARG A 1 93 ? -19.076 5.681 15.346 1.00 97.88 93 ARG A O 1
ATOM 703 N N . ARG A 1 94 ? -17.780 6.635 13.785 1.00 98.19 94 ARG A N 1
ATOM 704 C CA . ARG A 1 94 ? -18.835 6.676 12.756 1.00 98.19 94 ARG A CA 1
ATOM 705 C C . ARG A 1 94 ? -19.324 5.286 12.386 1.00 98.19 94 ARG A C 1
ATOM 707 O O . ARG A 1 94 ? -20.522 5.090 12.206 1.00 98.19 94 ARG A O 1
ATOM 714 N N . LEU A 1 95 ? -18.425 4.309 12.325 1.00 97.44 95 LEU A N 1
ATOM 715 C CA . LEU A 1 95 ? -18.836 2.939 12.077 1.00 97.44 95 LEU A CA 1
ATOM 716 C C . LEU A 1 95 ? -19.663 2.387 13.246 1.00 97.44 95 LEU A C 1
ATOM 718 O O . LEU A 1 95 ? -20.719 1.807 13.021 1.00 97.44 95 LEU A O 1
ATOM 722 N N . GLN A 1 96 ? -19.253 2.623 14.492 1.00 97.94 96 GLN A N 1
ATOM 723 C CA . GLN A 1 96 ? -20.040 2.234 15.667 1.00 97.94 96 GLN A CA 1
ATOM 724 C C . GLN A 1 96 ? -21.437 2.878 15.679 1.00 97.94 96 GLN A C 1
ATOM 726 O O . GLN A 1 96 ? -22.411 2.187 15.973 1.00 97.94 96 GLN A O 1
ATOM 731 N N . GLU A 1 97 ? -21.555 4.155 15.299 1.00 98.12 97 GLU A N 1
ATOM 732 C CA . GLU A 1 97 ? -22.840 4.853 15.131 1.00 98.12 97 GLU A CA 1
ATOM 733 C C . GLU A 1 97 ? -23.729 4.156 14.079 1.00 98.12 97 GLU A C 1
ATOM 735 O O . GLU A 1 97 ? -24.909 3.912 14.332 1.00 98.12 97 GLU A O 1
ATOM 740 N N . LEU A 1 98 ? -23.167 3.749 12.933 1.00 98.00 98 LEU A N 1
ATOM 741 C CA . LEU A 1 98 ? -23.899 2.994 11.905 1.00 98.00 98 LEU A CA 1
ATOM 742 C C . LEU A 1 98 ? -24.393 1.636 12.417 1.00 98.00 98 LEU A C 1
ATOM 744 O O . LEU A 1 98 ? -25.545 1.269 12.181 1.00 98.00 98 LEU A O 1
ATOM 748 N N . PHE A 1 99 ? -23.550 0.901 13.145 1.00 97.94 99 PHE A N 1
ATOM 749 C CA . PHE A 1 99 ? -23.940 -0.369 13.759 1.00 97.94 99 PHE A CA 1
ATOM 750 C C . PHE A 1 99 ? -25.042 -0.187 14.810 1.00 97.94 99 PHE A C 1
ATOM 752 O O . PHE A 1 99 ? -25.937 -1.028 14.892 1.00 97.94 99 PHE A O 1
ATOM 759 N N . ALA A 1 100 ? -25.001 0.898 15.587 1.00 97.44 100 ALA A N 1
ATOM 760 C CA . ALA A 1 100 ? -26.026 1.211 16.577 1.00 97.44 100 ALA A CA 1
ATOM 761 C C . ALA A 1 100 ? -27.374 1.564 15.926 1.00 97.44 100 ALA A C 1
ATOM 763 O O . ALA A 1 100 ? -28.413 1.118 16.403 1.00 97.44 100 ALA A O 1
ATOM 764 N N . HIS A 1 101 ? -27.367 2.328 14.828 1.00 98.19 101 HIS A N 1
ATOM 765 C CA . HIS A 1 101 ? -28.594 2.760 14.150 1.00 98.19 101 HIS A CA 1
ATOM 766 C C . HIS A 1 101 ? -29.228 1.681 13.266 1.00 98.19 101 HIS A C 1
ATOM 768 O O . HIS A 1 101 ? -30.451 1.572 13.218 1.00 98.19 101 HIS A O 1
ATOM 774 N N . HIS A 1 102 ? -28.420 0.894 12.551 1.00 97.94 102 HIS A N 1
ATOM 775 C CA . HIS A 1 102 ? -28.913 -0.034 11.524 1.00 97.94 102 HIS A CA 1
ATOM 776 C C . HIS A 1 102 ? -28.798 -1.512 11.911 1.00 97.94 102 HIS A C 1
ATOM 778 O O . HIS A 1 102 ? -29.359 -2.371 11.227 1.00 97.94 102 HIS A O 1
ATOM 784 N N . GLY A 1 103 ? -28.099 -1.823 13.005 1.00 96.81 103 GLY A N 1
ATOM 785 C CA . GLY A 1 103 ? -27.858 -3.187 13.458 1.00 96.81 103 GLY A CA 1
ATOM 786 C C . GLY A 1 103 ? -26.756 -3.902 12.671 1.00 96.81 103 GLY A C 1
ATOM 787 O O . GLY A 1 103 ? -26.495 -3.635 11.497 1.00 96.81 103 GLY A O 1
ATOM 788 N N . GLY A 1 104 ? -26.099 -4.860 13.331 1.00 95.88 104 GLY A N 1
ATOM 789 C CA . GLY A 1 104 ? -24.939 -5.553 12.762 1.00 95.88 104 GLY A CA 1
ATOM 790 C C . GLY A 1 104 ? -25.241 -6.422 11.540 1.00 95.88 104 GLY A C 1
ATOM 791 O O . GLY A 1 104 ? -24.381 -6.541 10.673 1.00 95.88 104 GLY A O 1
ATOM 792 N N . GLY A 1 105 ? -26.450 -6.987 11.441 1.00 96.50 105 GLY A N 1
ATOM 793 C CA . GLY A 1 105 ? -26.865 -7.765 10.268 1.00 96.50 105 GLY A CA 1
ATOM 794 C C . GLY A 1 105 ? -26.936 -6.907 9.004 1.00 96.50 105 GLY A C 1
ATOM 795 O O . GLY A 1 105 ? -26.384 -7.282 7.975 1.00 96.50 105 GLY A O 1
ATOM 796 N N . THR A 1 106 ? -27.534 -5.717 9.109 1.00 98.12 106 THR A N 1
ATOM 797 C CA . THR A 1 106 ? -27.647 -4.767 7.995 1.00 98.12 106 THR A CA 1
ATOM 798 C C . THR A 1 106 ? -26.278 -4.277 7.538 1.00 98.12 106 THR A C 1
ATOM 800 O O . THR A 1 106 ? -25.975 -4.342 6.352 1.00 98.12 106 THR A O 1
ATOM 803 N N . ILE A 1 107 ? -25.423 -3.822 8.464 1.00 98.00 107 ILE A N 1
ATOM 804 C CA . ILE A 1 107 ? -24.094 -3.308 8.097 1.00 98.00 107 ILE A CA 1
ATOM 805 C C . ILE A 1 107 ? -23.201 -4.416 7.525 1.00 98.00 107 ILE A C 1
ATOM 807 O O . ILE A 1 107 ? -22.512 -4.182 6.536 1.00 98.00 107 ILE A O 1
ATOM 811 N N . GLY A 1 108 ? -23.259 -5.629 8.083 1.00 96.31 108 GLY A N 1
ATOM 812 C CA . GLY A 1 108 ? -22.555 -6.784 7.522 1.00 96.31 108 GLY A CA 1
ATOM 813 C C . GLY A 1 108 ? -22.996 -7.091 6.088 1.00 96.31 108 GLY A C 1
ATOM 814 O O . GLY A 1 108 ? -22.152 -7.228 5.210 1.00 96.31 108 GLY A O 1
ATOM 815 N N . ALA A 1 109 ? -24.306 -7.101 5.822 1.00 98.06 109 ALA A N 1
ATOM 816 C CA . ALA A 1 109 ? -24.830 -7.293 4.469 1.00 98.06 109 ALA A CA 1
ATOM 817 C C . ALA A 1 109 ? -24.399 -6.177 3.500 1.00 98.06 109 ALA A C 1
ATOM 819 O O . ALA A 1 109 ? -24.148 -6.450 2.328 1.00 98.06 109 ALA A O 1
ATOM 820 N N . CYS A 1 110 ? -24.268 -4.931 3.972 1.00 98.06 110 CYS A N 1
ATOM 821 C CA . CYS A 1 110 ? -23.722 -3.842 3.162 1.00 98.06 110 CYS A CA 1
ATOM 822 C C . CYS A 1 110 ? -22.259 -4.088 2.769 1.00 98.06 110 CYS A C 1
ATOM 824 O O . CYS A 1 110 ? -21.904 -3.811 1.628 1.00 98.06 110 CYS A O 1
ATOM 826 N N . PHE A 1 111 ? -21.419 -4.609 3.671 1.00 97.00 111 PHE A N 1
ATOM 827 C CA . PHE A 1 111 ? -20.028 -4.942 3.342 1.00 97.00 111 PHE A CA 1
ATOM 828 C C . PHE A 1 111 ? -19.943 -6.021 2.264 1.00 97.00 111 PHE A C 1
ATOM 830 O O . PHE A 1 111 ? -19.274 -5.814 1.254 1.00 97.00 111 PHE A O 1
ATOM 837 N N . GLU A 1 112 ? -20.683 -7.119 2.429 1.00 97.94 112 GLU A N 1
ATOM 838 C CA . GLU A 1 112 ? -20.749 -8.187 1.422 1.00 97.94 112 GLU A CA 1
ATOM 839 C C . GLU A 1 112 ? -21.239 -7.654 0.073 1.00 97.94 112 GLU A C 1
ATOM 841 O O . GLU A 1 112 ? -20.664 -7.955 -0.973 1.00 97.94 112 GLU A O 1
ATOM 846 N N . ARG A 1 113 ? -22.264 -6.791 0.088 1.00 98.25 113 ARG A N 1
ATOM 847 C CA . ARG A 1 113 ? -22.793 -6.200 -1.141 1.00 98.25 113 ARG A CA 1
ATOM 848 C C . ARG A 1 113 ? -21.779 -5.287 -1.828 1.00 98.25 113 ARG A C 1
ATOM 850 O O . ARG A 1 113 ? -21.660 -5.362 -3.042 1.00 98.25 113 ARG A O 1
ATOM 857 N N . LEU A 1 114 ? -21.035 -4.467 -1.084 1.00 98.12 114 LEU A N 1
ATOM 858 C CA . LEU A 1 114 ? -19.989 -3.613 -1.657 1.00 98.12 114 LEU A CA 1
ATOM 859 C C . LEU A 1 114 ? -18.883 -4.440 -2.326 1.00 98.12 114 LEU A C 1
ATOM 861 O O . LEU A 1 114 ? -18.425 -4.081 -3.409 1.00 98.12 114 LEU A O 1
ATOM 865 N N . HIS A 1 115 ? -18.483 -5.562 -1.721 1.00 97.88 115 HIS A N 1
ATOM 866 C CA . HIS A 1 115 ? -17.515 -6.474 -2.331 1.00 97.88 115 HIS A CA 1
ATOM 867 C C . HIS A 1 115 ? -18.067 -7.127 -3.602 1.00 97.88 115 HIS A C 1
ATOM 869 O O . HIS A 1 115 ? -17.410 -7.073 -4.642 1.00 97.88 115 HIS A O 1
ATOM 875 N N . ALA A 1 116 ? -19.290 -7.661 -3.549 1.00 98.50 116 ALA A N 1
ATOM 876 C CA . ALA A 1 116 ? -19.935 -8.291 -4.699 1.00 98.50 116 ALA A CA 1
ATOM 877 C C . ALA A 1 116 ? -20.176 -7.305 -5.857 1.00 98.50 116 ALA A C 1
ATOM 879 O O . ALA A 1 116 ? -19.958 -7.645 -7.017 1.00 98.50 116 ALA A O 1
ATOM 880 N N . GLU A 1 117 ? -20.599 -6.073 -5.559 1.00 98.44 117 GLU A N 1
ATOM 881 C CA . GLU A 1 117 ? -20.791 -5.021 -6.563 1.00 98.44 117 GLU A CA 1
ATOM 882 C C . GLU A 1 117 ? -19.460 -4.611 -7.206 1.00 98.44 117 GLU A C 1
ATOM 884 O O . GLU A 1 117 ? -19.402 -4.469 -8.427 1.00 98.44 117 GLU A O 1
ATOM 889 N N . SER A 1 118 ? -18.389 -4.469 -6.417 1.00 98.44 118 SER A N 1
ATOM 890 C CA . SER A 1 118 ? -17.044 -4.172 -6.927 1.00 98.44 118 SER A CA 1
ATOM 891 C C . SER A 1 118 ? -16.540 -5.274 -7.867 1.00 98.44 118 SER A C 1
ATOM 893 O O . SER A 1 118 ? -16.082 -4.988 -8.975 1.00 98.44 118 SER A O 1
ATOM 895 N N . GLU A 1 119 ? -16.688 -6.545 -7.472 1.00 98.31 119 GLU A N 1
ATOM 896 C CA . GLU A 1 119 ? -16.319 -7.689 -8.312 1.00 98.31 119 GLU A CA 1
ATOM 897 C C . GLU A 1 119 ? -17.144 -7.729 -9.605 1.00 98.31 119 GLU A C 1
ATOM 899 O O . GLU A 1 119 ? -16.585 -7.858 -10.694 1.00 98.31 119 GLU A O 1
ATOM 904 N N . ALA A 1 120 ? -18.466 -7.562 -9.509 1.00 98.56 120 ALA A N 1
ATOM 905 C CA . ALA A 1 120 ? -19.349 -7.570 -10.670 1.00 98.56 120 ALA A CA 1
ATOM 906 C C . ALA A 1 120 ? -19.013 -6.446 -11.663 1.00 98.56 120 ALA A C 1
ATOM 908 O O . ALA A 1 120 ? -19.028 -6.677 -12.873 1.00 98.56 120 ALA A O 1
ATOM 909 N N . GLN A 1 121 ? -18.679 -5.248 -11.170 1.00 98.50 121 GLN A N 1
ATOM 910 C CA . GLN A 1 121 ? -18.268 -4.121 -12.010 1.00 98.50 121 GLN A CA 1
ATOM 911 C C . GLN A 1 121 ? -16.942 -4.396 -12.725 1.00 98.50 121 GLN A C 1
ATOM 913 O O . GLN A 1 121 ? -16.850 -4.165 -13.931 1.00 98.50 121 GLN A O 1
ATOM 918 N N . MET A 1 122 ? -15.941 -4.940 -12.023 1.00 98.38 122 MET A N 1
ATOM 919 C CA . MET A 1 122 ? -14.661 -5.305 -12.637 1.00 98.38 122 MET A CA 1
ATOM 920 C C . MET A 1 122 ? -14.841 -6.403 -13.694 1.00 98.38 122 MET A C 1
ATOM 922 O O . MET A 1 122 ? -14.384 -6.250 -14.824 1.00 98.38 122 MET A O 1
ATOM 926 N N . ARG A 1 123 ? -15.583 -7.470 -13.375 1.00 98.56 123 ARG A N 1
ATOM 927 C CA . ARG A 1 123 ? -15.897 -8.553 -14.322 1.00 98.56 123 ARG A CA 1
ATOM 928 C C . ARG A 1 123 ? -16.639 -8.043 -15.555 1.00 98.56 123 ARG A C 1
ATOM 930 O O . ARG A 1 123 ? -16.350 -8.469 -16.668 1.00 98.56 123 ARG A O 1
ATOM 937 N N . ALA A 1 124 ? -17.580 -7.114 -15.389 1.00 98.56 124 ALA A N 1
ATOM 938 C CA . ALA A 1 124 ? -18.272 -6.493 -16.516 1.00 98.56 124 ALA A CA 1
ATOM 939 C C . ALA A 1 124 ? -17.324 -5.663 -17.399 1.00 98.56 124 ALA A C 1
ATOM 941 O O . ALA A 1 124 ? -17.437 -5.727 -18.622 1.00 98.56 124 ALA A O 1
ATOM 942 N N . ALA A 1 125 ? -16.385 -4.926 -16.795 1.00 98.50 125 ALA A N 1
ATOM 943 C CA . ALA A 1 125 ? -15.372 -4.172 -17.528 1.00 98.50 125 ALA A CA 1
ATOM 944 C C . ALA A 1 125 ? -14.427 -5.095 -18.315 1.00 98.50 125 ALA A C 1
ATOM 946 O O . ALA A 1 125 ? -14.168 -4.830 -19.486 1.00 98.50 125 ALA A O 1
ATOM 947 N N . ILE A 1 126 ? -13.976 -6.203 -17.714 1.00 98.56 126 ILE A N 1
ATOM 948 C CA . ILE A 1 126 ? -13.134 -7.203 -18.388 1.00 98.56 126 ILE A CA 1
ATOM 949 C C . ILE A 1 126 ? -13.892 -7.854 -19.549 1.00 98.56 126 ILE A C 1
ATOM 951 O O . ILE A 1 126 ? -13.358 -7.928 -20.649 1.00 98.56 126 ILE A O 1
ATOM 955 N N . ARG A 1 127 ? -15.163 -8.229 -19.352 1.00 98.50 127 ARG A N 1
ATOM 956 C CA . ARG A 1 127 ? -16.005 -8.856 -20.389 1.00 98.50 127 ARG A CA 1
ATOM 957 C C . ARG A 1 127 ? -16.244 -7.977 -21.619 1.00 98.50 127 ARG A C 1
ATOM 959 O O . ARG A 1 127 ? -16.640 -8.482 -22.666 1.00 98.50 127 ARG A O 1
ATOM 966 N N . ALA A 1 128 ? -16.069 -6.663 -21.495 1.00 98.38 128 ALA A N 1
ATOM 967 C CA . ALA A 1 128 ? -16.169 -5.740 -22.622 1.00 98.38 128 ALA A CA 1
ATOM 968 C C . ALA A 1 128 ? -14.898 -5.721 -23.494 1.00 98.38 128 ALA A C 1
ATOM 970 O O . ALA A 1 128 ? -14.932 -5.184 -24.603 1.00 98.38 128 ALA A O 1
ATOM 971 N N . LEU A 1 129 ? -13.788 -6.281 -23.005 1.00 98.25 129 LEU A N 1
ATOM 972 C CA . LEU A 1 129 ? -12.538 -6.415 -23.744 1.00 98.25 129 LEU A CA 1
ATOM 973 C C . LEU A 1 129 ? -12.564 -7.690 -24.607 1.00 98.25 129 LEU A C 1
ATOM 975 O O . LEU A 1 129 ? -13.234 -8.657 -24.248 1.00 98.25 129 LEU A O 1
ATOM 979 N N . PRO A 1 130 ? -11.851 -7.731 -25.745 1.00 98.31 130 PRO A N 1
ATOM 980 C CA . PRO A 1 130 ? -11.769 -8.947 -26.542 1.00 98.31 130 PRO A CA 1
ATOM 981 C C . PRO A 1 130 ? -10.918 -10.015 -25.843 1.00 98.31 130 PRO A C 1
ATOM 983 O O . PRO A 1 130 ? -9.790 -9.737 -25.419 1.00 98.31 130 PRO A O 1
ATOM 986 N N . ASP A 1 131 ? -11.436 -11.244 -25.809 1.00 98.69 131 ASP A N 1
ATOM 987 C CA . ASP A 1 131 ? -10.674 -12.427 -25.409 1.00 98.69 131 ASP A CA 1
ATOM 988 C C . ASP A 1 131 ? -9.398 -12.562 -26.245 1.00 98.69 131 ASP A C 1
ATOM 990 O O . ASP A 1 131 ? -9.389 -12.326 -27.459 1.00 98.69 131 ASP A O 1
ATOM 994 N N . GLY A 1 132 ? -8.318 -12.985 -25.594 1.00 98.56 132 GLY A N 1
ATOM 995 C CA . GLY A 1 132 ? -7.036 -13.182 -26.249 1.00 98.56 132 GLY A CA 1
ATOM 996 C C . GLY A 1 132 ? -5.843 -12.949 -25.338 1.00 98.56 132 GLY A C 1
ATOM 997 O O . GLY A 1 132 ? -5.961 -12.774 -24.126 1.00 98.56 132 GLY A O 1
ATOM 998 N N . VAL A 1 133 ? -4.669 -12.959 -25.963 1.00 98.62 133 VAL A N 1
ATOM 999 C CA . VAL A 1 133 ? -3.391 -12.693 -25.308 1.00 98.62 133 VAL A CA 1
ATOM 1000 C C . VAL A 1 133 ? -2.864 -11.364 -25.819 1.00 98.62 133 VAL A C 1
ATOM 1002 O O . VAL A 1 133 ? -2.729 -11.166 -27.026 1.00 98.62 133 VAL A O 1
ATOM 1005 N N . TRP A 1 134 ? -2.560 -10.480 -24.882 1.00 98.25 134 TRP A N 1
ATOM 1006 C CA . TRP A 1 134 ? -2.045 -9.142 -25.115 1.00 98.25 134 TRP A CA 1
ATOM 1007 C C . TRP A 1 134 ? -0.711 -9.008 -24.397 1.00 98.25 134 TRP A C 1
ATOM 1009 O O . TRP A 1 134 ? -0.557 -9.498 -23.281 1.00 98.25 134 TRP A O 1
ATOM 1019 N N . GLU A 1 135 ? 0.257 -8.349 -25.015 1.00 98.38 135 GLU A N 1
ATOM 1020 C CA . GLU A 1 135 ? 1.575 -8.145 -24.420 1.00 98.38 135 GLU A CA 1
ATOM 1021 C C . GLU A 1 135 ? 1.920 -6.661 -24.453 1.00 98.38 135 GLU A C 1
ATOM 1023 O O . GLU A 1 135 ? 1.585 -5.949 -25.402 1.00 98.38 135 GLU A O 1
ATOM 1028 N N . GLY A 1 136 ? 2.555 -6.199 -23.382 1.00 97.94 136 GLY A N 1
ATOM 1029 C CA . GLY A 1 136 ? 3.053 -4.842 -23.251 1.00 97.94 136 GLY A CA 1
ATOM 1030 C C . GLY A 1 136 ? 4.423 -4.859 -22.600 1.00 97.94 136 GLY A C 1
ATOM 1031 O O . GLY A 1 136 ? 4.674 -5.636 -21.675 1.00 97.94 136 GLY A O 1
ATOM 1032 N N . GLU A 1 137 ? 5.303 -3.993 -23.082 1.00 98.12 137 GLU A N 1
ATOM 1033 C CA . GLU A 1 137 ? 6.595 -3.753 -22.462 1.00 98.12 137 GLU A CA 1
ATOM 1034 C C . GLU A 1 137 ? 6.905 -2.264 -22.404 1.00 98.12 137 GLU A C 1
ATOM 1036 O O . GLU A 1 137 ? 6.504 -1.499 -23.281 1.00 98.12 137 GLU A O 1
ATOM 1041 N N . ASP A 1 138 ? 7.621 -1.886 -21.354 1.00 97.75 138 ASP A N 1
ATOM 1042 C CA . ASP A 1 138 ? 8.175 -0.554 -21.161 1.00 97.75 138 ASP A CA 1
ATOM 1043 C C . ASP A 1 138 ? 9.515 -0.664 -20.421 1.00 97.75 138 ASP A C 1
ATOM 1045 O O . ASP A 1 138 ? 9.891 -1.742 -19.944 1.00 97.75 138 ASP A O 1
ATOM 1049 N N . TRP A 1 139 ? 10.254 0.435 -20.346 1.00 97.69 139 TRP A N 1
ATOM 1050 C CA . TRP A 1 139 ? 11.604 0.463 -19.801 1.00 97.69 139 TRP A CA 1
ATOM 1051 C C . TRP A 1 139 ? 11.768 1.593 -18.792 1.00 97.69 139 TRP A C 1
ATOM 1053 O O . TRP A 1 139 ? 11.328 2.717 -19.016 1.00 97.69 139 TRP A O 1
ATOM 1063 N N . VAL A 1 140 ? 12.434 1.285 -17.683 1.00 96.81 140 VAL A N 1
ATOM 1064 C CA . VAL A 1 140 ? 12.968 2.294 -16.764 1.00 96.81 140 VAL A CA 1
ATOM 1065 C C . VAL A 1 140 ? 14.416 2.569 -17.155 1.00 96.81 140 VAL A C 1
ATOM 1067 O O . VAL A 1 140 ? 15.141 1.625 -17.468 1.00 96.81 140 VAL A O 1
ATOM 1070 N N . ASP A 1 141 ? 14.824 3.839 -17.147 1.00 95.88 141 ASP A N 1
ATOM 1071 C CA . ASP A 1 141 ? 16.143 4.270 -17.630 1.00 95.88 141 ASP A CA 1
ATOM 1072 C C . ASP A 1 141 ? 17.307 3.591 -16.882 1.00 95.88 141 ASP A C 1
ATOM 1074 O O . ASP A 1 141 ? 18.208 3.061 -17.531 1.00 95.88 141 ASP A O 1
ATOM 1078 N N . ASP A 1 142 ? 17.268 3.566 -15.544 1.00 95.06 142 ASP A N 1
ATOM 1079 C CA . ASP A 1 142 ? 18.265 2.933 -14.669 1.00 95.06 142 ASP A CA 1
ATOM 1080 C C . ASP A 1 142 ? 17.722 2.718 -13.234 1.00 95.06 142 ASP A C 1
ATOM 1082 O O . ASP A 1 142 ? 16.574 3.060 -12.925 1.00 95.06 142 ASP A O 1
ATOM 1086 N N . ASP A 1 143 ? 18.533 2.114 -12.353 1.00 95.56 143 ASP A N 1
ATOM 1087 C CA . ASP A 1 143 ? 18.234 1.962 -10.920 1.00 95.56 143 ASP A CA 1
ATOM 1088 C C . ASP A 1 143 ? 18.992 2.959 -10.020 1.00 95.56 143 ASP A C 1
ATOM 1090 O O . ASP A 1 143 ? 19.015 2.780 -8.806 1.00 95.56 143 ASP A O 1
ATOM 1094 N N . GLY A 1 144 ? 19.636 3.989 -10.573 1.00 94.31 144 GLY A N 1
ATOM 1095 C CA . GLY A 1 144 ? 20.481 4.932 -9.833 1.00 94.31 144 GLY A CA 1
ATOM 1096 C C . GLY A 1 144 ? 21.825 4.372 -9.338 1.00 94.31 144 GLY A C 1
ATOM 1097 O O . GLY A 1 144 ? 22.570 5.096 -8.669 1.00 94.31 144 GLY A O 1
ATOM 1098 N N . VAL A 1 145 ? 22.149 3.109 -9.641 1.00 95.69 145 VAL A N 1
ATOM 1099 C CA . VAL A 1 145 ? 23.409 2.434 -9.283 1.00 95.69 145 VAL A CA 1
ATOM 1100 C C . VAL A 1 145 ? 24.114 1.882 -10.524 1.00 95.69 145 VAL A C 1
ATOM 1102 O O . VAL A 1 145 ? 25.320 2.077 -10.675 1.00 95.69 145 VAL A O 1
ATOM 1105 N N . ASP A 1 146 ? 23.373 1.199 -11.389 1.00 94.31 146 ASP A N 1
ATOM 1106 C CA . ASP A 1 146 ? 23.802 0.635 -12.660 1.00 94.31 146 ASP A CA 1
ATOM 1107 C C . ASP A 1 146 ? 23.025 1.328 -13.801 1.00 94.31 146 ASP A C 1
ATOM 1109 O O . ASP A 1 146 ? 21.798 1.281 -13.833 1.00 94.31 146 ASP A O 1
ATOM 1113 N N . ASP A 1 147 ? 23.728 1.914 -14.780 1.00 94.62 147 ASP A N 1
ATOM 1114 C CA . ASP A 1 147 ? 23.144 2.677 -15.912 1.00 94.62 147 ASP A CA 1
ATOM 1115 C C . ASP A 1 147 ? 22.400 1.798 -16.955 1.00 94.62 147 ASP A C 1
ATOM 1117 O O . ASP A 1 147 ? 22.229 2.179 -18.117 1.00 94.62 147 ASP A O 1
ATOM 1121 N N . ALA A 1 148 ? 22.051 0.560 -16.598 1.00 94.38 148 ALA A N 1
ATOM 1122 C CA . ALA A 1 148 ? 21.410 -0.384 -17.503 1.00 94.38 148 ALA A CA 1
ATOM 1123 C C . ALA A 1 148 ? 19.881 -0.225 -17.452 1.00 94.38 148 ALA A C 1
ATOM 1125 O O . ALA A 1 148 ? 19.307 -0.315 -16.364 1.00 94.38 148 ALA A O 1
ATOM 1126 N N . PRO A 1 149 ? 19.200 -0.097 -18.606 1.00 97.00 149 PRO A N 1
ATOM 1127 C CA . PRO A 1 149 ? 17.753 0.040 -18.625 1.00 97.00 149 PRO A CA 1
ATOM 1128 C C . PRO A 1 149 ? 17.059 -1.243 -18.162 1.00 97.00 149 PRO A C 1
ATOM 1130 O O . PRO A 1 149 ? 17.471 -2.364 -18.482 1.00 97.00 149 PRO A O 1
ATOM 1133 N N . ILE A 1 150 ? 15.963 -1.074 -17.427 1.00 97.56 150 ILE A N 1
ATOM 1134 C CA . ILE A 1 150 ? 15.240 -2.145 -16.740 1.00 97.56 150 ILE A CA 1
ATOM 1135 C C . ILE A 1 150 ? 13.935 -2.407 -17.483 1.00 97.56 150 ILE A C 1
ATOM 1137 O O . ILE A 1 150 ? 13.022 -1.581 -17.481 1.00 97.56 150 ILE A O 1
ATOM 1141 N N . ARG A 1 151 ? 13.830 -3.581 -18.105 1.00 97.62 151 ARG A N 1
ATOM 1142 C CA . ARG A 1 151 ? 12.621 -3.999 -18.822 1.00 97.62 151 ARG A CA 1
ATOM 1143 C C . ARG A 1 151 ? 11.501 -4.353 -17.855 1.00 97.62 151 ARG A C 1
ATOM 1145 O O . ARG A 1 151 ? 11.671 -5.255 -17.036 1.00 97.62 151 ARG A O 1
ATOM 1152 N N . ILE A 1 152 ? 10.329 -3.763 -18.047 1.00 97.19 152 ILE A N 1
ATOM 1153 C CA . ILE A 1 152 ? 9.067 -4.204 -17.455 1.00 97.19 152 ILE A CA 1
ATOM 1154 C C . ILE A 1 152 ? 8.222 -4.816 -18.565 1.00 97.19 152 ILE A C 1
ATOM 1156 O O . ILE A 1 152 ? 7.957 -4.177 -19.576 1.00 97.19 152 ILE A O 1
ATOM 1160 N N . HIS A 1 153 ? 7.803 -6.065 -18.392 1.00 97.50 153 HIS A N 1
ATOM 1161 C CA . HIS A 1 153 ? 7.015 -6.785 -19.387 1.00 97.50 153 HIS A CA 1
ATOM 1162 C C . HIS A 1 153 ? 5.834 -7.480 -18.725 1.00 97.50 153 HIS A C 1
ATOM 1164 O O . HIS A 1 153 ? 6.001 -8.182 -17.724 1.00 97.50 153 HIS A O 1
ATOM 1170 N N . VAL A 1 154 ? 4.663 -7.362 -19.346 1.00 97.56 154 VAL A N 1
ATOM 1171 C CA . VAL A 1 154 ? 3.444 -8.042 -18.921 1.00 97.56 154 VAL A CA 1
ATOM 1172 C C . VAL A 1 154 ? 2.780 -8.755 -20.093 1.00 97.56 154 VAL A C 1
ATOM 1174 O O . VAL A 1 154 ? 2.510 -8.162 -21.136 1.00 97.56 154 VAL A O 1
ATOM 1177 N N . ARG A 1 155 ? 2.477 -10.038 -19.894 1.00 98.19 155 ARG A N 1
ATOM 1178 C CA . ARG A 1 155 ? 1.550 -10.799 -20.731 1.00 98.19 155 ARG A CA 1
ATOM 1179 C C . ARG A 1 155 ? 0.200 -10.847 -20.025 1.00 98.19 155 ARG A C 1
ATOM 1181 O O . ARG A 1 155 ? 0.108 -11.323 -18.896 1.00 98.19 155 ARG A O 1
ATOM 1188 N N . ILE A 1 156 ? -0.838 -10.364 -20.689 1.00 98.12 156 ILE A N 1
ATOM 1189 C CA . ILE A 1 156 ? -2.208 -10.297 -20.188 1.00 98.12 156 ILE A CA 1
ATOM 1190 C C . ILE A 1 156 ? -3.058 -11.281 -20.987 1.00 98.12 156 ILE A C 1
ATOM 1192 O O . ILE A 1 156 ? -3.188 -11.166 -22.203 1.00 98.12 156 ILE A O 1
ATOM 1196 N N . GLU A 1 157 ? -3.645 -12.252 -20.306 1.00 98.62 157 GLU A N 1
ATOM 1197 C CA . GLU A 1 157 ? -4.580 -13.208 -20.894 1.00 98.62 157 GLU A CA 1
ATOM 1198 C C . GLU A 1 157 ? -5.996 -12.868 -20.443 1.00 98.62 157 GLU A C 1
ATOM 1200 O O . GLU A 1 157 ? -6.282 -12.902 -19.247 1.00 98.62 157 GLU A O 1
ATOM 1205 N N . ILE A 1 158 ? -6.857 -12.515 -21.396 1.00 98.69 158 ILE A N 1
ATOM 1206 C CA . ILE A 1 158 ? -8.268 -12.200 -21.165 1.00 98.69 158 ILE A CA 1
ATOM 1207 C C . ILE A 1 158 ? -9.106 -13.369 -21.671 1.00 98.69 158 ILE A C 1
ATOM 1209 O O . ILE A 1 158 ? -8.980 -13.768 -22.832 1.00 98.69 158 ILE A O 1
ATOM 1213 N N . ALA A 1 159 ? -9.950 -13.905 -20.795 1.00 98.50 159 ALA A N 1
ATOM 1214 C CA . ALA A 1 159 ? -10.889 -14.968 -21.119 1.00 98.50 159 ALA A CA 1
ATOM 1215 C C . ALA A 1 159 ? -12.217 -14.739 -20.386 1.00 98.50 159 ALA A C 1
ATOM 1217 O O . ALA A 1 159 ? -12.315 -14.893 -19.166 1.00 98.50 159 ALA A O 1
ATOM 1218 N N . GLY A 1 160 ? -13.259 -14.384 -21.134 1.00 98.44 160 GLY A N 1
ATOM 1219 C CA . GLY A 1 160 ? -14.583 -14.125 -20.591 1.00 98.44 160 GLY A CA 1
ATOM 1220 C C . GLY A 1 160 ? -14.595 -12.894 -19.690 1.00 98.44 160 GLY A C 1
ATOM 1221 O O . GLY A 1 160 ? -14.612 -11.773 -20.177 1.00 98.44 160 GLY A O 1
ATOM 1222 N N . ASP A 1 161 ? -14.665 -13.090 -18.373 1.00 98.38 161 ASP A N 1
ATOM 1223 C CA . ASP A 1 161 ? -14.666 -11.999 -17.387 1.00 98.38 161 ASP A CA 1
ATOM 1224 C C . ASP A 1 161 ? -13.453 -12.007 -16.448 1.00 98.38 161 ASP A C 1
ATOM 1226 O O . ASP A 1 161 ? -13.449 -11.318 -15.426 1.00 98.38 161 ASP A O 1
ATOM 1230 N N . GLU A 1 162 ? -12.410 -12.747 -16.829 1.00 98.44 162 GLU A N 1
ATOM 1231 C CA . GLU A 1 162 ? -11.159 -12.857 -16.089 1.00 98.44 162 GLU A CA 1
ATOM 1232 C C . GLU A 1 162 ? -9.980 -12.336 -16.912 1.00 98.44 162 GLU A C 1
ATOM 1234 O O . GLU A 1 162 ? -9.916 -12.508 -18.131 1.00 98.44 162 GLU A O 1
ATOM 1239 N N . ALA A 1 163 ? -9.036 -11.695 -16.222 1.00 97.81 163 ALA A N 1
ATOM 1240 C CA . ALA A 1 163 ? -7.778 -11.231 -16.785 1.00 97.81 163 ALA A CA 1
ATOM 1241 C C . ALA A 1 163 ? -6.623 -11.730 -15.910 1.00 97.81 163 ALA A C 1
ATOM 1243 O O . ALA A 1 163 ? -6.580 -11.462 -14.707 1.00 97.81 163 ALA A O 1
ATOM 1244 N N . ARG A 1 164 ? -5.678 -12.455 -16.511 1.00 97.56 164 ARG A N 1
ATOM 1245 C CA . ARG A 1 164 ? -4.465 -12.940 -15.848 1.00 97.56 164 ARG A CA 1
ATOM 1246 C C . ARG A 1 164 ? -3.262 -12.141 -16.323 1.00 97.56 164 ARG A C 1
ATOM 1248 O O . ARG A 1 164 ? -2.977 -12.114 -17.514 1.00 97.56 164 ARG A O 1
ATOM 1255 N N . PHE A 1 165 ? -2.525 -11.570 -15.377 1.00 96.12 165 PHE A N 1
ATOM 1256 C CA . PHE A 1 165 ? -1.310 -10.800 -15.626 1.00 96.12 165 PHE A CA 1
ATOM 1257 C C . PHE A 1 165 ? -0.080 -11.648 -15.280 1.00 96.12 165 PHE A C 1
ATOM 1259 O O . PHE A 1 165 ? 0.026 -12.171 -14.171 1.00 96.12 165 PHE A O 1
ATOM 1266 N N . ASP A 1 166 ? 0.839 -11.799 -16.229 1.00 96.00 166 ASP A N 1
ATOM 1267 C CA . ASP A 1 166 ? 2.094 -12.535 -16.081 1.00 96.00 166 ASP A CA 1
ATOM 1268 C C . ASP A 1 166 ? 3.289 -11.610 -16.341 1.00 96.00 166 ASP A C 1
ATOM 1270 O O . ASP A 1 166 ? 3.520 -11.159 -17.464 1.00 96.00 166 ASP A O 1
ATOM 1274 N N . PHE A 1 167 ? 4.056 -11.351 -15.281 1.00 94.94 167 PHE A N 1
ATOM 1275 C CA . PHE A 1 167 ? 5.243 -10.498 -15.299 1.00 94.94 167 PHE A CA 1
ATOM 1276 C C . PHE A 1 167 ? 6.560 -11.283 -15.420 1.00 94.94 167 PHE A C 1
ATOM 1278 O O . PHE A 1 167 ? 7.625 -10.691 -15.286 1.00 94.94 167 PHE A O 1
ATOM 1285 N N . THR A 1 168 ? 6.534 -12.594 -15.702 1.00 94.69 168 THR A N 1
ATOM 1286 C CA . THR A 1 168 ? 7.742 -13.450 -15.769 1.00 94.69 168 THR A CA 1
ATOM 1287 C C . THR A 1 168 ? 8.792 -12.946 -16.773 1.00 94.69 168 THR A C 1
ATOM 1289 O O . THR A 1 168 ? 9.976 -13.227 -16.622 1.00 94.69 168 THR A O 1
ATOM 1292 N N . GLY A 1 169 ? 8.381 -12.177 -17.788 1.00 94.69 169 GLY A N 1
ATOM 1293 C CA . GLY A 1 169 ? 9.285 -11.554 -18.764 1.00 94.69 169 GLY A CA 1
ATOM 1294 C C . GLY A 1 169 ? 9.976 -10.259 -18.303 1.00 94.69 169 GLY A C 1
ATOM 1295 O O . GLY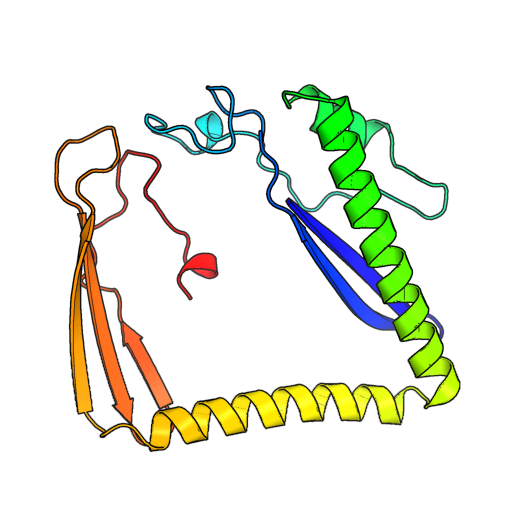 A 1 169 ? 10.779 -9.714 -19.064 1.00 94.69 169 GLY A O 1
ATOM 1296 N N . THR A 1 170 ? 9.648 -9.752 -17.109 1.00 96.62 170 THR A N 1
ATOM 1297 C CA . THR A 1 170 ? 10.259 -8.558 -16.498 1.00 96.62 170 THR A CA 1
ATOM 1298 C C . THR A 1 170 ? 11.694 -8.852 -16.055 1.00 96.62 170 THR A C 1
ATOM 1300 O O . THR A 1 170 ? 12.036 -9.988 -15.722 1.00 96.62 170 THR A O 1
ATOM 1303 N N . ALA A 1 171 ? 12.545 -7.825 -16.073 1.00 96.56 171 ALA A N 1
ATOM 1304 C CA . ALA A 1 171 ? 13.925 -7.908 -15.615 1.00 96.56 171 ALA A CA 1
ATOM 1305 C C . ALA A 1 171 ? 14.031 -8.446 -14.168 1.00 96.56 171 ALA A C 1
ATOM 1307 O O . ALA A 1 171 ? 13.106 -8.278 -13.368 1.00 96.56 171 ALA A O 1
ATOM 1308 N N . PRO A 1 172 ? 15.152 -9.101 -13.806 1.00 95.19 172 PRO A N 1
ATOM 1309 C CA . PRO A 1 172 ? 15.389 -9.517 -12.428 1.00 95.19 172 PRO A CA 1
ATOM 1310 C C . PRO A 1 172 ? 15.495 -8.309 -11.486 1.00 95.19 172 PRO A C 1
ATOM 1312 O O . PRO A 1 172 ? 15.677 -7.176 -11.926 1.00 95.19 172 PRO A O 1
ATOM 1315 N N . GLN A 1 173 ? 15.427 -8.580 -10.179 1.00 95.50 173 GLN A N 1
ATOM 1316 C CA . GLN A 1 173 ? 15.665 -7.581 -9.135 1.00 95.50 173 GLN A CA 1
ATOM 1317 C C . GLN A 1 173 ? 16.968 -6.813 -9.404 1.00 95.50 173 GLN A C 1
ATOM 1319 O O . GLN A 1 173 ? 18.008 -7.420 -9.677 1.00 95.50 173 GLN A O 1
ATOM 1324 N N . THR A 1 174 ? 16.897 -5.492 -9.301 1.00 95.88 174 THR A N 1
ATOM 1325 C CA . THR A 1 174 ? 18.024 -4.587 -9.535 1.00 95.88 174 THR A CA 1
ATOM 1326 C C . THR A 1 174 ? 18.838 -4.381 -8.259 1.00 95.88 174 THR A C 1
ATOM 1328 O O . THR A 1 174 ? 18.446 -4.834 -7.175 1.00 95.88 174 THR A O 1
ATOM 1331 N N . ARG A 1 175 ? 20.005 -3.737 -8.373 1.00 96.00 175 ARG A N 1
ATOM 1332 C CA . ARG A 1 175 ? 20.863 -3.456 -7.214 1.00 96.00 175 ARG A CA 1
ATOM 1333 C C . ARG A 1 175 ? 20.429 -2.192 -6.484 1.00 96.00 175 ARG A C 1
ATOM 1335 O O . ARG A 1 175 ? 20.587 -2.149 -5.270 1.00 96.00 175 ARG A O 1
ATOM 1342 N N . GLY A 1 176 ? 19.917 -1.203 -7.207 1.00 96.19 176 GLY A N 1
ATOM 1343 C CA . GLY A 1 176 ? 19.387 0.052 -6.687 1.00 96.19 176 GLY A CA 1
ATOM 1344 C C . GLY A 1 176 ? 17.993 -0.065 -6.049 1.00 96.19 176 GLY A C 1
ATOM 1345 O O . GLY A 1 176 ? 17.428 -1.157 -5.951 1.00 96.19 176 GLY A O 1
ATOM 1346 N N . PRO A 1 177 ? 17.380 1.055 -5.628 1.00 94.88 177 PRO A N 1
ATOM 1347 C CA . PRO A 1 177 ? 16.085 1.076 -4.937 1.00 94.88 177 PRO A CA 1
ATOM 1348 C C . PRO A 1 177 ? 14.871 0.890 -5.864 1.00 94.88 177 PRO A C 1
ATOM 1350 O O . PRO A 1 177 ? 13.728 0.915 -5.406 1.00 94.88 177 PRO A O 1
ATOM 1353 N N . VAL A 1 178 ? 15.077 0.712 -7.174 1.00 95.38 178 VAL A N 1
ATOM 1354 C CA . VAL A 1 178 ? 13.995 0.531 -8.156 1.00 95.38 178 VAL A CA 1
ATOM 1355 C C . VAL A 1 178 ? 13.553 -0.933 -8.169 1.00 95.38 178 VAL A C 1
ATOM 1357 O O . VAL A 1 178 ? 13.796 -1.687 -9.108 1.00 95.38 178 VAL A O 1
ATOM 1360 N N . ASN A 1 179 ? 12.919 -1.346 -7.074 1.00 94.44 179 ASN A N 1
ATOM 1361 C CA . ASN A 1 179 ? 12.408 -2.693 -6.859 1.00 94.44 179 ASN A CA 1
ATOM 1362 C C . ASN A 1 179 ? 11.001 -2.644 -6.257 1.00 94.44 179 ASN A C 1
ATOM 1364 O O . ASN A 1 179 ? 10.649 -1.730 -5.513 1.00 94.44 179 ASN A O 1
ATOM 1368 N N . THR A 1 180 ? 10.186 -3.658 -6.543 1.00 92.69 180 THR A N 1
ATOM 1369 C CA . THR A 1 180 ? 8.842 -3.784 -5.971 1.00 92.69 180 THR A CA 1
ATOM 1370 C C . THR A 1 180 ? 8.619 -5.175 -5.400 1.00 92.69 180 THR A C 1
ATOM 1372 O O . THR A 1 180 ? 9.148 -6.171 -5.891 1.00 92.69 180 THR A O 1
ATOM 1375 N N . THR A 1 181 ? 7.833 -5.252 -4.330 1.00 90.56 181 THR A N 1
ATOM 1376 C CA . THR A 1 181 ? 7.435 -6.537 -3.745 1.00 90.56 181 THR A CA 1
ATOM 1377 C C . THR A 1 181 ? 6.180 -7.065 -4.427 1.00 90.56 181 THR A C 1
ATOM 1379 O O . THR A 1 181 ? 5.369 -6.286 -4.927 1.00 90.56 181 THR A O 1
ATOM 1382 N N . TYR A 1 182 ? 5.962 -8.379 -4.349 1.00 85.50 182 TYR A N 1
ATOM 1383 C CA . TYR A 1 182 ? 4.752 -9.017 -4.872 1.00 85.50 182 TYR A CA 1
ATOM 1384 C C . TYR A 1 182 ? 3.461 -8.337 -4.385 1.00 85.50 182 TYR A C 1
ATOM 1386 O O . TYR A 1 182 ? 2.598 -8.038 -5.189 1.00 85.50 182 TYR A O 1
ATOM 1394 N N . TYR A 1 183 ? 3.373 -7.982 -3.098 1.00 84.62 183 TYR A N 1
ATOM 1395 C CA . TYR A 1 183 ? 2.192 -7.336 -2.500 1.00 84.62 183 TYR A CA 1
ATOM 1396 C C . TYR A 1 183 ? 1.920 -5.892 -2.957 1.00 84.62 183 TYR A C 1
ATOM 1398 O O . TYR A 1 183 ? 0.922 -5.302 -2.546 1.00 84.62 183 TYR A O 1
ATOM 1406 N N . ILE A 1 184 ? 2.859 -5.269 -3.670 1.00 84.88 184 ILE A N 1
ATOM 1407 C CA . ILE A 1 184 ? 2.692 -3.923 -4.235 1.00 84.88 184 ILE A CA 1
ATOM 1408 C C . ILE A 1 184 ? 2.403 -4.012 -5.735 1.00 84.88 184 ILE A C 1
ATOM 1410 O O . ILE A 1 184 ? 1.669 -3.177 -6.255 1.00 84.88 184 ILE A O 1
ATOM 1414 N N . ALA A 1 185 ? 2.967 -5.009 -6.421 1.00 82.06 185 ALA A N 1
ATOM 1415 C CA . ALA A 1 185 ? 2.740 -5.241 -7.844 1.00 82.06 185 ALA A CA 1
ATOM 1416 C C . ALA A 1 185 ? 1.445 -6.021 -8.150 1.00 82.06 185 ALA A C 1
ATOM 1418 O O . ALA A 1 185 ? 0.926 -5.905 -9.259 1.00 82.06 185 ALA A O 1
ATOM 1419 N N . CYS A 1 186 ? 0.946 -6.821 -7.201 1.00 65.25 186 CYS A N 1
ATOM 1420 C CA . CYS A 1 186 ? -0.240 -7.677 -7.315 1.00 65.25 186 CYS A CA 1
ATOM 1421 C C . CYS A 1 186 ? -1.236 -7.381 -6.190 1.00 65.25 186 CYS A C 1
ATOM 1423 O O . CYS A 1 186 ? -2.452 -7.453 -6.471 1.00 65.25 186 CYS A O 1
#

pLDDT: mean 95.87, std 3.48, range [65.25, 98.69]